Protein AF-A0A972UUJ7-F1 (afdb_monomer)

Foldseek 3Di:
DDQFKAFACAAWAAAQVNPDIDDDGDIDGLQRVLVVLLVRHWWFDWPLCCVVPPPQWDFDPPDPDPTTTTTPRVLSVVLSCCSNVCVVLPRPHDNLLVNLVNQLSNLSSVLVVLVSSLVSCVVDPVSCVVCPPCNVVSVVSVVVSVVSLLSNLLSQLSRVVRHDAFAEEEEADVLLVLLLVLLPDPDCPQVSVRHHYDYCHNPPQLPPVNVVVVLCVQVSSRHDYAYEEEPQQPPPDPQCPSPVVCCVVVSHPPLRYGYHNHDPLQLFDLVLSVVLCVVVVQQPPADSVNSPVQCPDDCSQVSCCPVRVDHCVPPVNSSSSSSSSSNVQVVDDPVVLVVRCPTSVVVVSVSSSVRD

Mean predicted aligned error: 10.35 Å

pLDDT: mean 82.02, std 13.82, range [40.44, 98.0]

Radius of gyration: 27.54 Å; Cα contacts (8 Å, |Δi|>4): 477; chains: 1; bounding box: 70×53×78 Å

Structure (mmCIF, N/CA/C/O backbone):
data_AF-A0A972UUJ7-F1
#
_entry.id   AF-A0A972UUJ7-F1
#
loop_
_atom_site.group_PDB
_atom_site.id
_atom_site.type_symbol
_atom_site.label_atom_id
_atom_site.label_alt_id
_atom_site.label_comp_id
_atom_site.label_asym_id
_atom_site.label_entity_id
_atom_site.label_seq_id
_atom_site.pdbx_PDB_ins_code
_atom_site.Cartn_x
_atom_site.Cartn_y
_atom_site.Cartn_z
_atom_site.occupancy
_atom_site.B_iso_or_equiv
_atom_site.auth_seq_id
_atom_site.auth_comp_id
_atom_site.auth_asym_id
_atom_site.auth_atom_id
_atom_site.pdbx_PDB_model_num
ATOM 1 N N . MET A 1 1 ? 15.766 -28.266 -23.382 1.00 50.94 1 MET A N 1
ATOM 2 C CA . MET A 1 1 ? 14.519 -27.521 -23.656 1.00 50.94 1 MET A CA 1
ATOM 3 C C . MET A 1 1 ? 14.892 -26.276 -24.442 1.00 50.94 1 MET A C 1
ATOM 5 O O . MET A 1 1 ? 15.820 -25.590 -24.029 1.00 50.94 1 MET A O 1
ATOM 9 N N . SER A 1 2 ? 14.269 -26.033 -25.596 1.00 55.66 2 SER A N 1
ATOM 10 C CA . SER A 1 2 ? 14.450 -24.782 -26.344 1.00 55.66 2 SER A CA 1
ATOM 11 C C . SER A 1 2 ? 13.945 -23.617 -25.496 1.00 55.66 2 SER A C 1
ATOM 13 O O . SER A 1 2 ? 12.861 -23.711 -24.921 1.00 55.66 2 SER A O 1
ATOM 15 N N . LYS A 1 3 ? 14.732 -22.544 -25.381 1.00 73.81 3 LYS A N 1
ATOM 16 C CA . LYS A 1 3 ? 14.292 -21.339 -24.671 1.00 73.81 3 LYS A CA 1
ATOM 17 C C . LYS A 1 3 ? 13.082 -20.726 -25.394 1.00 73.81 3 LYS A C 1
ATOM 19 O O . LYS A 1 3 ? 13.070 -20.753 -26.626 1.00 73.81 3 LYS A O 1
ATOM 24 N N . PRO A 1 4 ? 12.082 -20.203 -24.664 1.00 80.38 4 PRO A N 1
ATOM 25 C CA . PRO A 1 4 ? 10.903 -19.608 -25.281 1.00 80.38 4 PRO A CA 1
ATOM 26 C C . PRO A 1 4 ? 11.286 -18.403 -26.152 1.00 80.38 4 PRO A C 1
ATOM 28 O O . PRO A 1 4 ? 12.167 -17.618 -25.793 1.00 80.38 4 PRO A O 1
ATOM 31 N N . ILE A 1 5 ? 10.627 -18.277 -27.305 1.00 92.56 5 ILE A N 1
ATOM 32 C CA . ILE A 1 5 ? 10.774 -17.149 -28.232 1.00 92.56 5 ILE A CA 1
ATOM 33 C C . ILE A 1 5 ? 9.633 -16.164 -27.967 1.00 92.56 5 ILE A C 1
ATOM 35 O O . ILE A 1 5 ? 8.466 -16.551 -27.918 1.00 92.56 5 ILE A O 1
ATOM 39 N N . LEU A 1 6 ? 9.966 -14.886 -27.799 1.00 95.06 6 LEU A N 1
ATOM 40 C CA . LEU A 1 6 ? 9.011 -13.805 -27.577 1.00 95.06 6 LEU A CA 1
ATOM 41 C C . LEU A 1 6 ? 8.681 -13.142 -28.911 1.00 95.06 6 LEU A C 1
ATOM 43 O O . LEU A 1 6 ? 9.550 -12.527 -29.528 1.00 95.06 6 LEU A O 1
ATOM 47 N N . LYS A 1 7 ? 7.422 -13.247 -29.336 1.00 96.75 7 LYS A N 1
ATOM 48 C CA . LYS A 1 7 ? 6.925 -12.632 -30.571 1.00 96.75 7 LYS A CA 1
ATOM 49 C C . LYS A 1 7 ? 6.165 -11.338 -30.289 1.00 96.75 7 LYS A C 1
ATOM 51 O O . LYS A 1 7 ? 5.225 -11.355 -29.489 1.00 96.75 7 LYS A O 1
ATOM 56 N N . PHE A 1 8 ? 6.531 -10.265 -30.983 1.00 97.12 8 PHE A N 1
ATOM 57 C CA . PHE A 1 8 ? 5.905 -8.943 -30.923 1.00 97.12 8 PHE A CA 1
ATOM 58 C C . PHE A 1 8 ? 5.475 -8.527 -32.331 1.00 97.12 8 PHE A C 1
ATOM 60 O O . PHE A 1 8 ? 6.297 -8.514 -33.243 1.00 97.12 8 PHE A O 1
ATOM 67 N N . GLU A 1 9 ? 4.195 -8.212 -32.525 1.00 92.81 9 GLU A N 1
ATOM 68 C CA . GLU A 1 9 ? 3.642 -7.931 -33.865 1.00 92.81 9 GLU A CA 1
ATOM 69 C C . GLU A 1 9 ? 3.118 -6.502 -34.005 1.00 92.81 9 GLU A C 1
ATOM 71 O O . GLU A 1 9 ? 3.280 -5.896 -35.053 1.00 92.81 9 GLU A O 1
ATOM 76 N N . ASN A 1 10 ? 2.524 -5.957 -32.940 1.00 94.12 10 ASN A N 1
ATOM 77 C CA . ASN A 1 10 ? 1.946 -4.610 -32.889 1.00 94.12 10 ASN A CA 1
ATOM 78 C C . ASN A 1 10 ? 2.305 -3.946 -31.554 1.00 94.12 10 ASN A C 1
ATOM 80 O O . ASN A 1 10 ? 1.442 -3.459 -30.820 1.00 94.12 10 ASN A O 1
ATOM 84 N N . ASN A 1 11 ? 3.578 -4.036 -31.185 1.00 97.75 11 ASN A N 1
ATOM 85 C CA . ASN A 1 11 ? 4.099 -3.480 -29.949 1.00 97.75 11 ASN A CA 1
ATOM 86 C C . ASN A 1 11 ? 5.015 -2.303 -30.241 1.00 97.75 11 ASN A C 1
ATOM 88 O O . ASN A 1 11 ? 5.513 -2.134 -31.350 1.00 97.75 11 ASN A O 1
ATOM 92 N N . GLN A 1 12 ? 5.226 -1.486 -29.221 1.00 97.88 12 GLN A N 1
ATOM 93 C CA . GLN A 1 12 ? 6.088 -0.323 -29.283 1.00 97.88 12 GLN A CA 1
ATOM 94 C C . GLN A 1 12 ? 6.966 -0.267 -28.036 1.00 97.88 12 GLN A C 1
ATOM 96 O O . GLN A 1 12 ? 6.576 -0.737 -26.965 1.00 97.88 12 GLN A O 1
ATOM 101 N N . ILE A 1 13 ? 8.132 0.353 -28.149 1.00 97.56 13 ILE A N 1
ATOM 102 C CA . ILE A 1 13 ? 8.998 0.656 -27.007 1.00 97.56 13 ILE A CA 1
ATOM 103 C C . ILE A 1 13 ? 9.188 2.156 -26.888 1.00 97.56 13 ILE A C 1
ATOM 105 O O . ILE A 1 13 ? 9.168 2.873 -27.886 1.00 97.56 13 ILE A O 1
ATOM 109 N N . PHE A 1 14 ? 9.364 2.632 -25.660 1.00 96.56 14 PHE A N 1
ATOM 110 C CA . PHE A 1 14 ? 9.732 4.020 -25.426 1.00 96.56 14 PHE A CA 1
ATOM 111 C C . PHE A 1 14 ? 11.077 4.337 -26.072 1.00 96.56 14 PHE A C 1
ATOM 113 O O . PHE A 1 14 ? 12.004 3.526 -26.032 1.00 96.56 14 PHE A O 1
ATOM 120 N N . GLU A 1 15 ? 11.183 5.537 -26.624 1.00 92.75 15 GLU A N 1
ATOM 121 C CA . GLU A 1 15 ? 12.476 6.152 -26.884 1.00 92.75 15 GLU A CA 1
ATOM 122 C C . GLU A 1 15 ? 13.094 6.623 -25.564 1.00 92.75 15 GLU A C 1
ATOM 124 O O . GLU A 1 15 ? 12.407 6.801 -24.555 1.00 92.75 15 GLU A O 1
ATOM 129 N N . ILE A 1 16 ? 14.403 6.865 -25.564 1.00 85.06 16 ILE A N 1
ATOM 130 C CA . ILE A 1 16 ? 15.148 7.213 -24.348 1.00 85.06 16 ILE A CA 1
ATOM 131 C C . ILE A 1 16 ? 14.646 8.472 -23.625 1.00 85.06 16 ILE A C 1
ATOM 133 O O . ILE A 1 16 ? 14.830 8.628 -22.420 1.00 85.06 16 ILE A O 1
ATOM 137 N N . ASN A 1 17 ? 14.002 9.376 -24.361 1.00 82.19 17 ASN A N 1
ATOM 138 C CA . ASN A 1 17 ? 13.425 10.598 -23.817 1.00 82.19 17 ASN A CA 1
ATOM 139 C C . ASN A 1 17 ? 12.148 10.335 -22.984 1.00 82.19 17 ASN A C 1
ATOM 141 O O . ASN A 1 17 ? 11.749 11.191 -22.198 1.00 82.19 17 ASN A O 1
ATOM 145 N N . GLY A 1 18 ? 11.514 9.167 -23.140 1.00 86.81 18 GLY A N 1
ATOM 146 C CA . GLY A 1 18 ? 10.265 8.790 -22.481 1.00 86.81 18 GLY A CA 1
ATOM 147 C C . GLY A 1 18 ? 9.003 9.502 -22.967 1.00 86.81 18 GLY A C 1
ATOM 148 O O . GLY A 1 18 ? 7.947 9.300 -22.369 1.00 86.81 18 GLY A O 1
ATOM 149 N N . PHE A 1 19 ? 9.091 10.330 -24.010 1.00 88.00 19 PHE A N 1
ATOM 150 C CA . PHE A 1 19 ? 7.974 11.112 -24.554 1.00 88.00 19 PHE A CA 1
ATOM 151 C C . PHE A 1 19 ? 7.365 10.486 -25.809 1.00 88.00 19 PHE A C 1
ATOM 153 O O . PHE A 1 19 ? 6.179 10.674 -26.074 1.00 88.00 19 PHE A O 1
ATOM 160 N N . SER A 1 20 ? 8.159 9.730 -26.558 1.00 92.62 20 SER A N 1
ATOM 161 C CA . SER A 1 20 ? 7.764 9.054 -27.791 1.00 92.62 20 SER A CA 1
ATOM 162 C C . SER A 1 20 ? 7.937 7.545 -27.663 1.00 92.62 20 SER A C 1
ATOM 164 O O . SER A 1 20 ? 8.708 7.041 -26.841 1.00 92.62 20 SER A O 1
ATOM 166 N N . LYS A 1 21 ? 7.188 6.814 -28.487 1.00 96.38 21 LYS A N 1
ATOM 167 C CA . LYS A 1 21 ? 7.353 5.377 -28.680 1.00 96.38 21 LYS A CA 1
ATOM 168 C C . LYS A 1 21 ? 7.639 5.097 -30.149 1.00 96.38 21 LYS A C 1
ATOM 170 O O . LYS A 1 21 ? 7.123 5.800 -31.016 1.00 96.38 21 LYS A O 1
ATOM 175 N N . LYS A 1 22 ? 8.417 4.052 -30.404 1.00 96.06 22 LYS A N 1
ATOM 176 C CA . LYS A 1 22 ? 8.701 3.530 -31.742 1.00 96.06 22 LYS A CA 1
ATOM 177 C C . LYS A 1 22 ? 8.250 2.084 -31.860 1.00 96.06 22 LYS A C 1
ATOM 179 O O . LYS A 1 22 ? 8.217 1.366 -30.858 1.00 96.06 22 LYS A O 1
ATOM 184 N N . ASP A 1 23 ? 7.927 1.668 -33.076 1.00 97.44 23 ASP A N 1
ATOM 185 C CA . ASP A 1 23 ? 7.464 0.310 -33.341 1.00 97.44 23 ASP A CA 1
ATOM 186 C C . ASP A 1 23 ? 8.532 -0.726 -32.983 1.00 97.44 23 ASP A C 1
ATOM 188 O O . ASP A 1 23 ? 9.734 -0.534 -33.186 1.00 97.44 23 ASP A O 1
ATOM 192 N N . PHE A 1 24 ? 8.070 -1.831 -32.409 1.00 97.00 24 PHE A N 1
ATOM 193 C CA . PHE A 1 24 ? 8.889 -2.926 -31.925 1.00 97.00 24 PHE A CA 1
ATOM 194 C C . PHE A 1 24 ? 8.251 -4.248 -32.340 1.00 97.00 24 PHE A C 1
ATOM 196 O O . PHE A 1 24 ? 7.335 -4.759 -31.692 1.00 97.00 24 PHE A O 1
ATOM 203 N N . ILE A 1 25 ? 8.725 -4.764 -33.472 1.00 96.50 25 ILE A N 1
ATOM 204 C CA . ILE A 1 25 ? 8.156 -5.915 -34.169 1.00 96.50 25 ILE A CA 1
ATOM 205 C C . ILE A 1 25 ? 9.271 -6.922 -34.421 1.00 96.50 25 ILE A C 1
ATOM 207 O O . ILE A 1 25 ? 10.318 -6.570 -34.966 1.00 96.50 25 ILE A O 1
ATOM 211 N N . GLY A 1 26 ? 9.037 -8.177 -34.053 1.00 96.19 26 GLY A N 1
ATOM 212 C CA . GLY A 1 26 ? 9.979 -9.258 -34.293 1.00 96.19 26 GLY A CA 1
ATOM 213 C C . GLY A 1 26 ? 9.858 -10.408 -33.306 1.00 96.19 26 GLY A C 1
ATOM 214 O O . GLY A 1 26 ? 8.991 -10.438 -32.429 1.00 96.19 26 GLY A O 1
ATOM 215 N N . GLU A 1 27 ? 10.764 -11.361 -33.471 1.00 96.94 27 GLU A N 1
ATOM 216 C CA . GLU A 1 27 ? 10.925 -12.516 -32.599 1.00 96.94 27 GLU A CA 1
ATOM 217 C C . GLU A 1 27 ? 12.278 -12.433 -31.904 1.00 96.94 27 GLU A C 1
ATOM 219 O O . GLU A 1 27 ? 13.317 -12.280 -32.550 1.00 96.94 27 GLU A O 1
ATOM 224 N N . TYR A 1 28 ? 12.263 -12.524 -30.578 1.00 96.31 28 TYR A N 1
ATOM 225 C CA . TYR A 1 28 ? 13.458 -12.348 -29.766 1.00 96.31 28 TYR A CA 1
ATOM 226 C C . TYR A 1 28 ? 13.544 -13.435 -28.704 1.00 96.31 28 TYR A C 1
ATOM 228 O O . TYR A 1 28 ? 12.564 -13.763 -28.036 1.00 96.31 28 TYR A O 1
ATOM 236 N N . SER A 1 29 ? 14.748 -13.955 -28.487 1.00 96.19 29 SER A N 1
ATOM 237 C CA . SER A 1 29 ? 15.059 -14.598 -27.211 1.00 96.19 29 SER A CA 1
ATOM 238 C C . SER A 1 29 ? 15.067 -13.562 -26.081 1.00 96.19 29 SER A C 1
ATOM 240 O O . SER A 1 29 ? 15.287 -12.371 -26.310 1.00 96.19 29 SER A O 1
ATOM 242 N N . GLU A 1 30 ? 14.906 -14.021 -24.841 1.00 95.56 30 GLU A N 1
ATOM 243 C CA . GLU A 1 30 ? 15.032 -13.190 -23.633 1.00 95.56 30 GLU A CA 1
ATOM 244 C C . GLU A 1 30 ? 16.335 -12.361 -23.600 1.00 95.56 30 GLU A C 1
ATOM 246 O O . GLU A 1 30 ? 16.328 -11.198 -23.198 1.00 95.56 30 GLU A O 1
ATOM 251 N N . LEU A 1 31 ? 17.446 -12.934 -24.081 1.00 95.06 31 LEU A N 1
ATOM 252 C CA . LEU A 1 31 ? 18.754 -12.278 -24.118 1.00 95.06 31 LEU A CA 1
ATOM 253 C C . LEU A 1 31 ? 18.801 -11.176 -25.175 1.00 95.06 31 LEU A C 1
ATOM 255 O O . LEU A 1 31 ? 19.229 -10.065 -24.872 1.00 95.06 31 LEU A O 1
ATOM 259 N N . GLN A 1 32 ? 18.324 -11.468 -26.388 1.00 96.62 32 GLN A N 1
ATOM 260 C CA . GLN A 1 32 ? 18.260 -10.483 -27.470 1.00 96.62 32 GLN A CA 1
ATOM 261 C C . GLN A 1 32 ? 17.350 -9.317 -27.094 1.00 96.62 32 GLN A C 1
ATOM 263 O O . GLN A 1 32 ? 17.737 -8.163 -27.266 1.00 96.62 32 GLN A O 1
ATOM 268 N N . LEU A 1 33 ? 16.174 -9.608 -26.527 1.00 96.69 33 LEU A N 1
ATOM 269 C CA . LEU A 1 33 ? 15.260 -8.580 -26.043 1.00 96.69 33 LEU A CA 1
ATOM 270 C C . LEU A 1 33 ? 15.964 -7.689 -25.016 1.00 96.69 33 LEU A C 1
ATOM 272 O O . LEU A 1 33 ? 15.980 -6.470 -25.160 1.00 96.69 33 LEU A O 1
ATOM 276 N N . ALA A 1 34 ? 16.605 -8.288 -24.013 1.00 95.94 34 ALA A N 1
ATOM 277 C CA . ALA A 1 34 ? 17.279 -7.524 -22.977 1.00 95.94 34 ALA A CA 1
ATOM 278 C C . ALA A 1 34 ? 18.439 -6.666 -23.492 1.00 95.94 34 ALA A C 1
ATOM 280 O O . ALA A 1 34 ? 18.647 -5.557 -23.003 1.00 95.94 34 ALA A O 1
ATOM 281 N N . GLU A 1 35 ? 19.190 -7.151 -24.477 1.00 94.69 35 GLU A N 1
ATOM 282 C CA . GLU A 1 35 ? 20.270 -6.388 -25.102 1.00 94.69 35 GLU A CA 1
ATOM 283 C C . GLU A 1 35 ? 19.758 -5.203 -25.908 1.00 94.69 35 GLU A C 1
ATOM 285 O O . GLU A 1 35 ? 20.289 -4.101 -25.761 1.00 94.69 35 GLU A O 1
ATOM 290 N N . ILE A 1 36 ? 18.708 -5.407 -26.705 1.00 95.62 36 ILE A N 1
ATOM 291 C CA . ILE A 1 36 ? 18.095 -4.335 -27.491 1.00 95.62 36 ILE A CA 1
ATOM 292 C C . ILE A 1 36 ? 17.575 -3.237 -26.560 1.00 95.62 36 ILE A C 1
ATOM 294 O O . ILE A 1 36 ? 17.936 -2.073 -26.729 1.00 95.62 36 ILE A O 1
ATOM 298 N N . LEU A 1 37 ? 16.807 -3.601 -25.531 1.00 96.06 37 LEU A N 1
ATOM 299 C CA . LEU A 1 37 ? 16.225 -2.631 -24.599 1.00 96.06 37 LEU A CA 1
ATOM 300 C C . LEU A 1 37 ? 17.290 -1.910 -23.761 1.00 96.06 37 LEU A C 1
ATOM 302 O O . LEU A 1 37 ? 17.211 -0.699 -23.563 1.00 96.06 37 LEU A O 1
ATOM 306 N N . ALA A 1 38 ? 18.331 -2.618 -23.311 1.00 92.69 38 ALA A N 1
ATOM 307 C CA . ALA A 1 38 ? 19.433 -1.986 -22.591 1.00 92.69 38 ALA A CA 1
ATOM 308 C C . ALA A 1 38 ? 20.201 -0.989 -23.470 1.00 92.69 38 ALA A C 1
ATOM 310 O O . ALA A 1 38 ? 20.645 0.045 -22.970 1.00 92.69 38 ALA A O 1
ATOM 311 N N . ASN A 1 39 ? 20.406 -1.301 -24.753 1.00 90.31 39 ASN A N 1
ATOM 312 C CA . ASN A 1 39 ? 21.063 -0.396 -25.700 1.00 90.31 39 ASN A CA 1
ATOM 313 C C . ASN A 1 39 ? 20.198 0.820 -26.026 1.00 90.31 39 ASN A C 1
ATOM 315 O O . ASN A 1 39 ? 20.742 1.907 -26.184 1.00 90.31 39 ASN A O 1
ATOM 319 N N . GLU A 1 40 ? 18.880 0.646 -26.064 1.00 92.44 40 GLU A N 1
ATOM 320 C CA . GLU A 1 40 ? 17.947 1.737 -26.319 1.00 92.44 40 GLU A CA 1
ATOM 321 C C . GLU A 1 40 ? 17.853 2.722 -25.147 1.00 92.44 40 GLU A C 1
ATOM 323 O O . GLU A 1 40 ? 17.875 3.933 -25.345 1.00 92.44 40 GLU A O 1
ATOM 328 N N . TRP A 1 41 ? 17.724 2.218 -23.917 1.00 93.06 41 TRP A N 1
ATOM 329 C CA . TRP A 1 41 ? 17.328 3.049 -22.773 1.00 93.06 41 TRP A CA 1
ATOM 330 C C . TRP A 1 41 ? 18.483 3.477 -21.870 1.00 93.06 41 TRP A C 1
ATOM 332 O O . TRP A 1 41 ? 18.343 4.432 -21.107 1.00 93.06 41 TRP A O 1
ATOM 342 N N . ILE A 1 42 ? 19.616 2.771 -21.906 1.00 87.19 42 ILE A N 1
ATOM 343 C CA . ILE A 1 42 ? 20.724 2.991 -20.968 1.00 87.19 42 ILE A CA 1
ATOM 344 C C . ILE A 1 42 ? 21.923 3.556 -21.723 1.00 87.19 42 ILE A C 1
ATOM 346 O O . ILE A 1 42 ? 22.812 2.810 -22.149 1.00 87.19 42 ILE A O 1
ATOM 350 N N . ILE A 1 43 ? 21.947 4.884 -21.838 1.00 76.56 43 ILE A N 1
ATOM 351 C CA . ILE A 1 43 ? 23.094 5.643 -22.350 1.00 76.56 43 ILE A CA 1
ATOM 352 C C . ILE A 1 43 ? 24.136 5.912 -21.268 1.00 76.56 43 ILE A C 1
ATOM 354 O O . ILE A 1 43 ? 23.877 5.815 -20.063 1.00 76.56 43 ILE A O 1
ATOM 358 N N . ASP A 1 44 ? 25.328 6.275 -21.727 1.00 65.94 44 ASP A N 1
ATOM 359 C CA . ASP A 1 44 ? 26.410 6.701 -20.859 1.00 65.94 44 ASP A CA 1
ATOM 360 C C . ASP A 1 44 ? 26.042 8.004 -20.150 1.00 65.94 44 ASP A C 1
ATOM 362 O O . ASP A 1 44 ? 25.582 8.971 -20.757 1.00 65.94 44 ASP A O 1
ATOM 366 N N . CYS A 1 45 ? 26.256 8.033 -18.840 1.00 61.56 45 CYS A N 1
ATOM 367 C CA . CYS A 1 45 ? 26.025 9.220 -18.046 1.00 61.56 45 CYS A CA 1
ATOM 368 C C . CYS A 1 45 ? 27.324 10.018 -17.936 1.00 61.56 45 CYS A C 1
ATOM 370 O O . CYS A 1 45 ? 28.334 9.506 -17.440 1.00 61.56 45 CYS A O 1
ATOM 372 N N . LEU A 1 46 ? 27.281 11.272 -18.384 1.00 54.12 46 LEU A N 1
ATOM 373 C CA . LEU A 1 46 ? 28.353 12.235 -18.175 1.00 54.12 46 LEU A CA 1
ATOM 374 C C . LEU A 1 46 ? 28.398 12.600 -16.690 1.00 54.12 46 LEU A C 1
ATOM 376 O O . LEU A 1 46 ? 27.406 13.047 -16.122 1.00 54.12 46 LEU A O 1
ATOM 380 N N . ASP A 1 47 ? 29.548 12.364 -16.066 1.00 53.16 47 ASP A N 1
ATOM 381 C CA . ASP A 1 47 ? 29.875 12.860 -14.728 1.00 53.16 47 ASP A CA 1
ATOM 382 C C . ASP A 1 47 ? 28.905 12.459 -13.598 1.00 53.16 47 ASP A C 1
ATOM 384 O O . ASP A 1 47 ? 28.722 13.138 -12.586 1.00 53.16 47 ASP A O 1
ATOM 388 N N . CYS A 1 48 ? 28.305 11.275 -13.700 1.00 58.78 48 CYS A N 1
ATOM 389 C CA . CYS A 1 48 ? 27.527 10.742 -12.586 1.00 58.78 48 CYS A CA 1
ATOM 390 C C . CYS A 1 48 ? 28.380 10.381 -11.363 1.00 58.78 48 CYS A C 1
ATOM 392 O O . CYS A 1 48 ? 27.816 10.063 -10.333 1.00 58.78 48 CYS A O 1
ATOM 394 N N . GLY A 1 49 ? 29.719 10.386 -11.436 1.00 56.06 49 GLY A N 1
ATOM 395 C CA . GLY A 1 49 ? 30.599 9.950 -10.337 1.00 56.06 49 GLY A CA 1
ATOM 396 C C . GLY A 1 49 ? 30.483 8.460 -9.976 1.00 56.06 49 GLY A C 1
ATOM 397 O O . GLY A 1 49 ? 31.186 7.992 -9.086 1.00 56.06 49 GLY A O 1
ATOM 398 N N . LYS A 1 50 ? 29.635 7.699 -10.687 1.00 60.56 50 LYS A N 1
ATOM 399 C CA . LYS A 1 50 ? 29.302 6.296 -10.392 1.00 60.56 50 LYS A CA 1
ATOM 400 C C . LYS A 1 50 ? 30.514 5.373 -10.422 1.00 60.56 50 LYS A C 1
ATOM 402 O O . LYS A 1 50 ? 30.549 4.422 -9.653 1.00 60.56 50 LYS A O 1
ATOM 407 N N . HIS A 1 51 ? 31.513 5.641 -11.263 1.00 58.12 51 HIS A N 1
ATOM 408 C CA . HIS A 1 51 ? 32.727 4.818 -11.338 1.00 58.12 51 HIS A CA 1
ATOM 409 C C . HIS A 1 51 ? 33.508 4.771 -10.018 1.00 58.12 51 HIS A C 1
ATOM 411 O O . HIS A 1 51 ? 34.226 3.808 -9.776 1.00 58.12 51 HIS A O 1
ATOM 417 N N . LYS A 1 52 ? 33.349 5.780 -9.149 1.00 57.94 52 LYS A N 1
ATOM 418 C CA . LYS A 1 52 ? 34.089 5.871 -7.885 1.00 57.94 52 LYS A CA 1
ATOM 419 C C . LYS A 1 52 ? 33.594 4.891 -6.817 1.00 57.94 52 LYS A C 1
ATOM 421 O O . LYS A 1 52 ? 34.354 4.566 -5.914 1.00 57.94 52 LYS A O 1
ATOM 426 N N . TYR A 1 53 ? 32.342 4.430 -6.893 1.00 59.09 53 TYR A N 1
ATOM 427 C CA . TYR A 1 53 ? 31.736 3.583 -5.850 1.00 59.09 53 TYR A CA 1
ATOM 428 C C . TYR A 1 53 ? 30.870 2.429 -6.382 1.00 59.09 53 TYR A C 1
ATOM 430 O O . TYR A 1 53 ? 30.567 1.489 -5.647 1.00 59.09 53 TYR A O 1
ATOM 438 N N . CYS A 1 54 ? 30.456 2.453 -7.651 1.00 63.38 54 CYS A N 1
ATOM 439 C CA . CYS A 1 54 ? 29.676 1.375 -8.242 1.00 63.38 54 CYS A CA 1
ATOM 440 C C . CYS A 1 54 ? 30.609 0.235 -8.655 1.00 63.38 54 CYS A C 1
ATOM 442 O O . CYS A 1 54 ? 31.333 0.353 -9.642 1.00 63.38 54 CYS A O 1
ATOM 444 N N . ARG A 1 55 ? 30.512 -0.918 -7.979 1.00 63.97 55 ARG A N 1
ATOM 445 C CA . ARG A 1 55 ? 31.244 -2.148 -8.356 1.00 63.97 55 ARG A CA 1
ATOM 446 C C . ARG A 1 55 ? 30.978 -2.626 -9.788 1.00 63.97 55 ARG A C 1
ATOM 448 O O . ARG A 1 55 ? 31.688 -3.484 -10.294 1.00 63.97 55 ARG A O 1
ATOM 455 N N . TYR A 1 56 ? 29.912 -2.120 -10.405 1.00 60.28 56 TYR A N 1
ATOM 456 C CA . TYR A 1 56 ? 29.530 -2.439 -11.771 1.00 60.28 56 TYR A CA 1
ATOM 457 C C . TYR A 1 56 ? 30.007 -1.391 -12.783 1.00 60.28 56 TYR A C 1
ATOM 459 O O . TYR A 1 56 ? 29.846 -1.630 -13.971 1.00 60.28 56 TYR A O 1
ATOM 467 N N . GLY A 1 57 ? 30.564 -0.249 -12.367 1.00 59.25 57 GLY A N 1
ATOM 468 C CA . GLY A 1 57 ? 31.001 0.804 -13.284 1.00 59.25 57 GLY A CA 1
ATOM 469 C C . GLY A 1 57 ? 32.035 0.289 -14.286 1.00 59.25 57 GLY A C 1
ATOM 470 O O . GLY A 1 57 ? 33.089 -0.195 -13.890 1.00 59.25 57 GLY A O 1
ATOM 471 N N . VAL A 1 58 ? 31.732 0.392 -15.581 1.00 59.31 58 VAL A N 1
ATOM 472 C CA . VAL A 1 58 ? 32.678 0.081 -16.660 1.00 59.31 58 VAL A CA 1
ATOM 473 C C . VAL A 1 58 ? 32.968 1.382 -17.395 1.00 59.31 58 VAL A C 1
ATOM 475 O O . VAL A 1 58 ? 32.035 2.070 -17.815 1.00 59.31 58 VAL A O 1
ATOM 478 N N . SER A 1 59 ? 34.244 1.741 -17.519 1.00 56.72 59 SER A N 1
ATOM 479 C CA . SER A 1 59 ? 34.667 2.885 -18.324 1.00 56.72 59 SER A CA 1
ATOM 480 C C . SER A 1 59 ? 34.417 2.598 -19.802 1.00 56.72 59 SER A C 1
ATOM 482 O O . SER A 1 59 ? 34.818 1.559 -20.329 1.00 56.72 59 SER A O 1
ATOM 484 N N . ASN A 1 60 ? 33.740 3.518 -20.487 1.00 53.59 60 ASN A N 1
ATOM 485 C CA . ASN A 1 60 ? 33.534 3.429 -21.925 1.00 53.59 60 ASN A CA 1
ATOM 486 C C . ASN A 1 60 ? 34.563 4.350 -22.602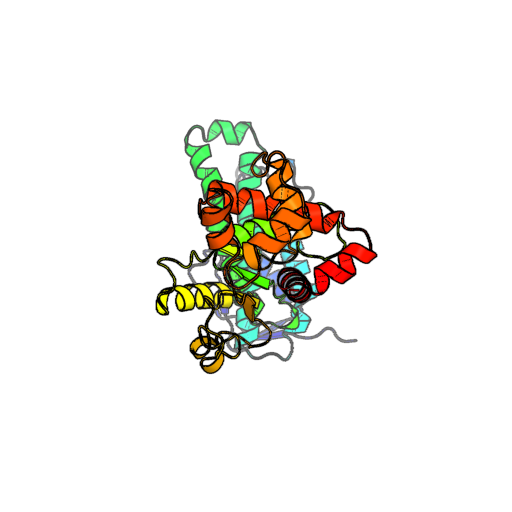 1.00 53.59 60 ASN A C 1
ATOM 488 O O . ASN A 1 60 ? 34.310 5.526 -22.835 1.00 53.59 60 ASN A O 1
ATOM 492 N N . PHE A 1 61 ? 35.759 3.831 -22.899 1.00 48.84 61 PHE A N 1
ATOM 493 C CA . PHE A 1 61 ? 36.890 4.597 -23.463 1.00 48.84 61 PHE A CA 1
ATOM 494 C C . PHE A 1 61 ? 36.692 5.077 -24.920 1.00 48.84 61 PHE A C 1
ATOM 496 O O . PHE A 1 61 ? 37.659 5.341 -25.629 1.00 48.84 61 PHE A O 1
ATOM 503 N N . LYS A 1 62 ? 35.454 5.171 -25.418 1.00 49.25 62 LYS A N 1
ATOM 504 C CA . LYS A 1 62 ? 35.186 5.528 -26.820 1.00 49.25 62 LYS A CA 1
ATOM 505 C C . LYS A 1 62 ? 35.151 7.034 -27.105 1.00 49.25 62 LYS A C 1
ATOM 507 O O . LYS A 1 62 ? 35.152 7.390 -28.277 1.00 49.25 62 LYS A O 1
ATOM 512 N N . ASN A 1 63 ? 35.159 7.904 -26.091 1.00 42.03 63 ASN A N 1
ATOM 513 C CA . ASN A 1 63 ? 35.199 9.357 -26.289 1.00 42.03 63 ASN A CA 1
ATOM 514 C C . ASN A 1 63 ? 36.582 9.935 -25.958 1.00 42.03 63 ASN A C 1
ATOM 516 O O . ASN A 1 63 ? 37.076 9.801 -24.845 1.00 42.03 63 ASN A O 1
ATOM 520 N N . THR A 1 64 ? 37.189 10.603 -26.942 1.00 40.44 64 THR A N 1
ATOM 521 C CA . THR A 1 64 ? 38.513 11.253 -26.887 1.00 40.44 64 THR A CA 1
ATOM 522 C C . THR A 1 64 ? 38.487 12.668 -26.293 1.00 40.44 64 THR A C 1
ATOM 524 O O . THR A 1 64 ? 39.491 13.374 -26.335 1.00 40.44 64 THR A O 1
ATOM 527 N N . SER A 1 65 ? 37.351 13.119 -25.759 1.00 45.47 65 SER A N 1
ATOM 528 C CA . SER A 1 65 ? 37.236 14.358 -24.984 1.00 45.47 65 SER A CA 1
ATOM 529 C C . SER A 1 65 ? 37.322 14.036 -23.493 1.00 45.47 65 SER A C 1
ATOM 531 O O . SER A 1 65 ? 36.760 13.033 -23.078 1.00 45.47 65 SER A O 1
ATOM 533 N N . ASN A 1 66 ? 37.965 14.894 -22.695 1.00 41.91 66 ASN A N 1
ATOM 534 C CA . ASN A 1 66 ? 38.252 14.771 -21.249 1.00 41.91 66 ASN A CA 1
ATOM 535 C C . ASN A 1 66 ? 37.052 14.512 -20.288 1.00 41.91 66 ASN A C 1
ATOM 537 O O . ASN A 1 66 ? 37.174 14.732 -19.085 1.00 41.91 66 ASN A O 1
ATOM 541 N N . SER A 1 67 ? 35.896 14.062 -20.772 1.00 45.47 67 SER A N 1
ATOM 542 C CA . SER A 1 67 ? 34.780 13.545 -19.985 1.00 45.47 67 SER A CA 1
ATOM 543 C C . SER A 1 67 ? 34.646 12.035 -20.207 1.00 45.47 67 SER A C 1
ATOM 545 O O . SER A 1 67 ? 34.124 11.570 -21.219 1.00 45.47 67 SER A O 1
ATOM 547 N N . GLU A 1 68 ? 35.109 11.243 -19.241 1.00 50.12 68 GLU A N 1
ATOM 548 C CA . GLU A 1 68 ? 34.871 9.800 -19.241 1.00 50.12 68 GLU A CA 1
ATOM 549 C C . GLU A 1 68 ? 33.357 9.538 -19.148 1.00 50.12 68 GLU A C 1
ATOM 551 O O . GLU A 1 68 ? 32.697 9.889 -18.164 1.00 50.12 68 GLU A O 1
ATOM 556 N N . SER A 1 69 ? 32.781 8.958 -20.201 1.00 50.84 69 SER A N 1
ATOM 557 C CA . SER A 1 69 ? 31.371 8.583 -20.245 1.00 50.84 69 SER A CA 1
ATOM 558 C C . SER A 1 69 ? 31.199 7.177 -19.661 1.00 50.84 69 SER A C 1
ATOM 560 O O . SER A 1 69 ? 31.885 6.229 -20.050 1.00 50.84 69 SER A O 1
ATOM 562 N N . TYR A 1 70 ? 30.293 7.032 -18.690 1.00 63.19 70 TYR A N 1
ATOM 563 C CA . TYR A 1 70 ? 30.103 5.775 -17.962 1.00 63.19 70 TYR A CA 1
ATOM 564 C C . TYR A 1 70 ? 28.702 5.215 -18.177 1.00 63.19 70 TYR A C 1
ATOM 566 O O . TYR A 1 70 ? 27.709 5.820 -17.762 1.00 63.19 70 TYR A O 1
ATOM 574 N N . ARG A 1 71 ? 28.611 4.016 -18.759 1.00 70.81 71 ARG A N 1
ATOM 575 C CA . ARG A 1 71 ? 27.345 3.281 -18.839 1.00 70.81 71 ARG A CA 1
ATOM 576 C C . ARG A 1 71 ? 26.966 2.750 -17.464 1.00 70.81 71 ARG A C 1
ATOM 578 O O . ARG A 1 71 ? 27.788 2.145 -16.772 1.00 70.81 71 ARG A O 1
ATOM 585 N N . CYS A 1 72 ? 25.708 2.921 -17.056 1.00 76.00 72 CYS A N 1
ATOM 586 C CA . CYS A 1 72 ? 25.229 2.368 -15.788 1.00 76.00 72 CYS A CA 1
ATOM 587 C C . CYS A 1 72 ? 25.022 0.852 -15.908 1.00 76.00 72 CYS A C 1
ATOM 589 O O . CYS A 1 72 ? 23.914 0.366 -16.124 1.00 76.00 72 CYS A O 1
ATOM 591 N N . ASN A 1 73 ? 26.101 0.089 -15.758 1.00 79.94 73 ASN A N 1
ATOM 592 C CA . ASN A 1 73 ? 26.059 -1.365 -15.872 1.00 79.94 73 ASN A CA 1
ATOM 593 C C . ASN A 1 73 ? 25.171 -2.016 -14.793 1.00 79.94 73 ASN A C 1
ATOM 595 O O . ASN A 1 73 ? 24.598 -3.069 -15.035 1.00 79.94 73 ASN A O 1
ATOM 599 N N . PHE A 1 74 ? 24.984 -1.374 -13.630 1.00 82.75 74 PHE A N 1
ATOM 600 C CA . PHE A 1 74 ? 23.989 -1.811 -12.644 1.00 82.75 74 PHE A CA 1
ATOM 601 C C . PHE A 1 74 ? 22.575 -1.853 -13.241 1.00 82.75 74 PHE A C 1
ATOM 603 O O . PHE A 1 74 ? 21.885 -2.864 -13.105 1.00 82.75 74 PHE A O 1
ATOM 610 N N . ALA A 1 75 ? 22.163 -0.802 -13.959 1.00 88.56 75 ALA A N 1
ATOM 611 C CA . ALA A 1 75 ? 20.878 -0.779 -14.651 1.00 88.56 75 ALA A CA 1
ATOM 612 C C . ALA A 1 75 ? 20.829 -1.813 -15.787 1.00 88.56 75 ALA A C 1
ATOM 614 O O . ALA A 1 75 ? 19.819 -2.493 -15.936 1.00 88.56 75 ALA A O 1
ATOM 615 N N . VAL A 1 76 ? 21.929 -1.994 -16.536 1.00 89.50 76 VAL A N 1
ATOM 616 C CA . VAL A 1 76 ? 22.012 -2.997 -17.619 1.00 89.50 76 VAL A CA 1
ATOM 617 C C . VAL A 1 76 ? 21.810 -4.407 -17.071 1.00 89.50 76 VAL A C 1
ATOM 619 O O . VAL A 1 76 ? 20.957 -5.144 -17.560 1.00 89.50 76 VAL A O 1
ATOM 622 N N . VAL A 1 77 ? 22.573 -4.784 -16.044 1.00 89.81 77 VAL A N 1
ATOM 623 C CA . VAL A 1 77 ? 22.487 -6.105 -15.411 1.00 89.81 77 VAL A CA 1
ATOM 624 C C . VAL A 1 77 ? 21.115 -6.308 -14.770 1.00 89.81 77 VAL A C 1
ATOM 626 O O . VAL A 1 77 ? 20.523 -7.370 -14.934 1.00 89.81 77 VAL A O 1
ATOM 629 N N . SER A 1 78 ? 20.574 -5.291 -14.096 1.00 93.44 78 SER A N 1
ATOM 630 C CA . SER A 1 78 ? 19.251 -5.377 -13.470 1.00 93.44 78 SER A CA 1
ATOM 631 C C . SER A 1 78 ? 18.135 -5.555 -14.499 1.00 93.44 78 SER A C 1
ATOM 633 O O . SER A 1 78 ? 17.285 -6.420 -14.311 1.00 93.44 78 SER A O 1
ATOM 635 N N . LEU A 1 79 ? 18.152 -4.805 -15.608 1.00 95.69 79 LEU A N 1
ATOM 636 C CA . LEU A 1 79 ? 17.186 -4.961 -16.700 1.00 95.69 79 LEU A CA 1
ATOM 637 C C . LEU A 1 79 ? 17.306 -6.339 -17.362 1.00 95.69 79 LEU A C 1
ATOM 639 O O . LEU A 1 79 ? 16.293 -6.997 -17.589 1.00 95.69 79 LEU A O 1
ATOM 643 N N . LYS A 1 80 ? 18.533 -6.806 -17.624 1.00 95.38 80 LYS A N 1
ATOM 644 C CA . LYS A 1 80 ? 18.771 -8.159 -18.149 1.00 95.38 80 LYS A CA 1
ATOM 645 C C . LYS A 1 80 ? 18.186 -9.221 -17.228 1.00 95.38 80 LYS A C 1
ATOM 647 O O . LYS A 1 80 ? 17.432 -10.073 -17.689 1.00 95.38 80 LYS A O 1
ATOM 652 N N . ASN A 1 81 ? 18.467 -9.134 -15.931 1.00 95.50 81 ASN A N 1
ATOM 653 C CA . ASN A 1 81 ? 17.920 -10.064 -14.951 1.00 95.50 81 ASN A CA 1
ATOM 654 C C . ASN A 1 81 ? 16.395 -9.977 -14.869 1.00 95.50 81 ASN A C 1
ATOM 656 O O . ASN A 1 81 ? 15.749 -11.019 -14.822 1.00 95.50 81 ASN A O 1
ATOM 660 N N . PHE A 1 82 ? 15.817 -8.774 -14.895 1.00 96.25 82 PHE A N 1
ATOM 661 C CA . PHE A 1 82 ? 14.368 -8.604 -14.945 1.00 96.25 82 PHE A CA 1
ATOM 662 C C . PHE A 1 82 ? 13.787 -9.350 -16.149 1.00 96.25 82 PHE A C 1
ATOM 664 O O . PHE A 1 82 ? 12.919 -10.196 -15.966 1.00 96.25 82 PHE A O 1
ATOM 671 N N . ILE A 1 83 ? 14.313 -9.132 -17.356 1.00 96.94 83 ILE A N 1
ATOM 672 C CA . ILE A 1 83 ? 13.769 -9.736 -18.580 1.00 96.94 83 ILE A CA 1
ATOM 673 C C . ILE A 1 83 ? 13.914 -11.259 -18.593 1.00 96.94 83 ILE A C 1
ATOM 675 O O . ILE A 1 83 ? 12.936 -11.975 -18.815 1.00 96.94 83 ILE A O 1
ATOM 679 N N . ILE A 1 84 ? 15.115 -11.760 -18.305 1.00 95.31 84 ILE A N 1
ATOM 680 C CA . ILE A 1 84 ? 15.412 -13.199 -18.298 1.00 95.31 84 ILE A CA 1
ATOM 681 C C . ILE A 1 84 ? 14.511 -13.933 -17.299 1.00 95.31 84 ILE A C 1
ATOM 683 O O . ILE A 1 84 ? 13.954 -14.979 -17.609 1.00 95.31 84 ILE A O 1
ATOM 687 N N . ASN A 1 85 ? 14.310 -13.371 -16.106 1.00 94.44 85 ASN A N 1
ATOM 688 C CA . ASN A 1 85 ? 13.571 -14.073 -15.058 1.00 94.44 85 ASN A CA 1
ATOM 689 C C . ASN A 1 85 ? 12.052 -13.887 -15.136 1.00 94.44 85 ASN A C 1
ATOM 691 O O . ASN A 1 85 ? 11.343 -14.597 -14.435 1.00 94.44 85 ASN A O 1
ATOM 695 N N . THR A 1 86 ? 11.530 -12.972 -15.960 1.00 95.75 86 THR A N 1
ATOM 696 C CA . THR A 1 86 ? 10.088 -12.645 -15.961 1.00 95.75 86 THR A CA 1
ATOM 697 C C . THR A 1 86 ? 9.403 -12.783 -17.316 1.00 95.75 86 THR A C 1
ATOM 699 O O . THR A 1 86 ? 8.181 -12.857 -17.369 1.00 95.75 86 THR A O 1
ATOM 702 N N . SER A 1 87 ? 10.149 -12.848 -18.422 1.00 94.88 87 SER A N 1
ATOM 703 C CA . SER A 1 87 ? 9.552 -12.860 -19.766 1.00 94.88 87 SER A CA 1
ATOM 704 C C . SER A 1 87 ? 8.733 -14.117 -20.079 1.00 94.88 87 SER A C 1
ATOM 706 O O . SER A 1 87 ? 7.836 -14.067 -20.919 1.00 94.88 87 SER A O 1
ATOM 708 N N . HIS A 1 88 ? 8.968 -15.221 -19.365 1.00 93.56 88 HIS A N 1
ATOM 709 C CA . HIS A 1 88 ? 8.152 -16.432 -19.468 1.00 93.56 88 HIS A CA 1
ATOM 710 C C . HIS A 1 88 ? 6.656 -16.160 -19.211 1.00 93.56 88 HIS A C 1
ATOM 712 O O . HIS A 1 88 ? 5.814 -16.766 -19.868 1.00 93.56 88 HIS A O 1
ATOM 718 N N . ALA A 1 89 ? 6.332 -15.189 -18.348 1.00 94.06 89 ALA A N 1
ATOM 719 C CA . ALA A 1 89 ? 4.963 -14.792 -18.008 1.00 94.06 89 ALA A CA 1
ATOM 720 C C . ALA A 1 89 ? 4.163 -14.208 -19.190 1.00 94.06 89 ALA A C 1
ATOM 722 O O . ALA A 1 89 ? 2.952 -14.017 -19.091 1.00 94.06 89 ALA A O 1
ATOM 723 N N . ILE A 1 90 ? 4.825 -13.864 -20.303 1.00 95.69 90 ILE A N 1
ATOM 724 C CA . ILE A 1 90 ? 4.186 -13.166 -21.427 1.00 95.69 90 ILE A CA 1
ATOM 725 C C . ILE A 1 90 ? 4.304 -13.881 -22.774 1.00 95.69 90 ILE A C 1
ATOM 727 O O . ILE A 1 90 ? 3.810 -13.339 -23.767 1.00 95.69 90 ILE A O 1
ATOM 731 N N . VAL A 1 91 ? 4.918 -15.067 -22.832 1.00 94.38 91 VAL A N 1
ATOM 732 C CA . VAL A 1 91 ? 5.206 -15.799 -24.085 1.00 94.38 91 VAL A CA 1
ATOM 733 C C . VAL A 1 91 ? 3.942 -15.964 -24.934 1.00 94.38 91 VAL A C 1
ATOM 735 O O . VAL A 1 91 ? 3.878 -15.450 -26.056 1.00 94.38 91 VAL A O 1
ATOM 738 N N . ASP A 1 92 ? 2.900 -16.540 -24.334 1.00 92.50 92 ASP A N 1
ATOM 739 C CA . ASP A 1 92 ? 1.618 -16.838 -24.988 1.00 92.50 92 ASP A CA 1
ATOM 740 C C . ASP A 1 92 ? 0.550 -15.759 -24.741 1.00 92.50 92 ASP A C 1
ATOM 742 O O . ASP A 1 92 ? -0.644 -15.958 -24.967 1.00 92.50 92 ASP A O 1
ATOM 746 N N . SER A 1 93 ? 0.966 -14.587 -24.257 1.00 94.56 93 SER A N 1
ATOM 747 C CA . SER A 1 93 ? 0.048 -13.496 -23.934 1.00 94.56 93 SER A CA 1
ATOM 748 C C . SER A 1 93 ? -0.291 -12.626 -25.152 1.00 94.56 93 SER A C 1
ATOM 750 O O . SER A 1 93 ? 0.435 -12.574 -26.149 1.00 94.56 93 SER A O 1
ATOM 752 N N . SER A 1 94 ? -1.407 -11.896 -25.068 1.00 95.81 94 SER A N 1
ATOM 753 C CA . SER A 1 94 ? -1.813 -10.951 -26.117 1.00 95.81 94 SER A CA 1
ATOM 754 C C . SER A 1 94 ? -0.827 -9.784 -26.271 1.00 95.81 94 SER A C 1
ATOM 756 O O . SER A 1 94 ? -0.164 -9.383 -25.312 1.00 95.81 94 SER A O 1
ATOM 758 N N . ASN A 1 95 ? -0.813 -9.140 -27.446 1.00 96.00 95 ASN A N 1
ATOM 759 C CA . ASN A 1 95 ? 0.010 -7.945 -27.694 1.00 96.00 95 ASN A CA 1
ATOM 760 C C . ASN A 1 95 ? -0.239 -6.825 -26.668 1.00 96.00 95 ASN A C 1
ATOM 762 O O . ASN A 1 95 ? 0.686 -6.093 -26.328 1.00 96.00 95 ASN A O 1
ATOM 766 N N . LYS A 1 96 ? -1.453 -6.720 -26.109 1.00 96.62 96 LYS A N 1
ATOM 767 C CA . LYS A 1 96 ? -1.765 -5.764 -25.036 1.00 96.62 96 LYS A CA 1
ATOM 768 C C . LYS A 1 96 ? -0.964 -6.052 -23.762 1.00 96.62 96 LYS A C 1
ATOM 770 O O . LYS A 1 96 ? -0.437 -5.124 -23.159 1.00 96.62 96 LYS A O 1
ATOM 775 N N . ILE A 1 97 ? -0.852 -7.318 -23.363 1.00 96.06 97 ILE A N 1
ATOM 776 C CA . ILE A 1 97 ? -0.096 -7.738 -22.172 1.00 96.06 97 ILE A CA 1
ATOM 777 C C . ILE A 1 97 ? 1.406 -7.598 -22.420 1.00 96.06 97 ILE A C 1
ATOM 779 O O . ILE A 1 97 ? 2.117 -7.031 -21.592 1.00 96.06 97 ILE A O 1
ATOM 783 N N . LYS A 1 98 ? 1.874 -7.992 -23.608 1.00 97.12 98 LYS A N 1
ATOM 784 C CA . LYS A 1 98 ? 3.258 -7.762 -24.049 1.00 97.12 98 LYS A CA 1
ATOM 785 C C . LYS A 1 98 ? 3.626 -6.276 -24.032 1.00 97.12 98 LYS A C 1
ATOM 787 O O . LYS A 1 98 ? 4.710 -5.922 -23.580 1.00 97.12 98 LYS A O 1
ATOM 792 N N . GLN A 1 99 ? 2.706 -5.392 -24.427 1.00 97.94 99 GLN A N 1
ATOM 793 C CA . GLN A 1 99 ? 2.924 -3.947 -24.349 1.00 97.94 99 GLN A CA 1
ATOM 794 C C . GLN A 1 99 ? 3.081 -3.475 -22.904 1.00 97.94 99 GLN A C 1
ATOM 796 O O . GLN A 1 99 ? 3.974 -2.685 -22.612 1.00 97.94 99 GLN A O 1
ATOM 801 N N . LYS A 1 100 ? 2.231 -3.969 -21.996 1.00 97.06 100 LYS A N 1
ATOM 802 C CA . LYS A 1 100 ? 2.325 -3.657 -20.565 1.00 97.06 100 LYS A CA 1
ATOM 803 C C . LYS A 1 100 ? 3.657 -4.109 -19.980 1.00 97.06 100 LYS A C 1
ATOM 805 O O . LYS A 1 100 ? 4.270 -3.351 -19.242 1.00 97.06 100 LYS A O 1
ATOM 810 N N . TYR A 1 101 ? 4.152 -5.272 -20.387 1.00 97.50 101 TYR A N 1
ATOM 811 C CA . TYR A 1 101 ? 5.465 -5.760 -19.982 1.00 97.50 101 TYR A CA 1
ATOM 812 C C . TYR A 1 101 ? 6.620 -4.872 -20.462 1.00 97.50 101 TYR A C 1
ATOM 814 O O . TYR A 1 101 ? 7.497 -4.525 -19.670 1.00 97.50 101 TYR A O 1
ATOM 822 N N . LEU A 1 102 ? 6.614 -4.464 -21.737 1.00 98.00 102 LEU A N 1
ATOM 823 C CA . LEU A 1 102 ? 7.627 -3.554 -22.287 1.00 98.00 102 LEU A CA 1
ATOM 824 C C . LEU A 1 102 ? 7.605 -2.193 -21.576 1.00 98.00 102 LEU A C 1
ATOM 826 O O . LEU A 1 102 ? 8.658 -1.667 -21.212 1.00 98.00 102 LEU A O 1
ATOM 830 N N . ASP A 1 103 ? 6.410 -1.658 -21.316 1.00 97.69 103 ASP A N 1
ATOM 831 C CA . ASP A 1 103 ? 6.231 -0.417 -20.560 1.00 97.69 103 ASP A CA 1
ATOM 832 C C . ASP A 1 103 ? 6.752 -0.569 -19.117 1.00 97.69 103 ASP A C 1
ATOM 834 O O . ASP A 1 103 ? 7.470 0.304 -18.625 1.00 97.69 103 ASP A O 1
ATOM 838 N N . SER A 1 104 ? 6.473 -1.696 -18.451 1.00 96.56 104 SER A N 1
ATOM 839 C CA . SER A 1 104 ? 7.038 -2.024 -17.136 1.00 96.56 104 SER A CA 1
ATOM 840 C C . SER A 1 104 ? 8.567 -2.072 -17.165 1.00 96.56 104 SER A C 1
ATOM 842 O O . SER A 1 104 ? 9.208 -1.448 -16.323 1.00 96.56 104 SER A O 1
ATOM 844 N N . ALA A 1 105 ? 9.179 -2.746 -18.141 1.00 97.50 105 ALA A N 1
ATOM 845 C CA . ALA A 1 105 ? 10.636 -2.823 -18.259 1.00 97.50 105 ALA A CA 1
ATOM 846 C C . ALA A 1 105 ? 11.281 -1.430 -18.418 1.00 97.50 105 ALA A C 1
ATOM 848 O O . ALA A 1 105 ? 12.322 -1.145 -17.813 1.00 97.50 105 ALA A O 1
ATOM 849 N N . TYR A 1 106 ? 10.634 -0.534 -19.169 1.00 97.88 106 TYR A N 1
ATOM 850 C CA . TYR A 1 106 ? 11.068 0.854 -19.314 1.00 97.88 106 TYR A CA 1
ATOM 851 C C . TYR A 1 106 ? 10.990 1.630 -17.991 1.00 97.88 106 TYR A C 1
ATOM 853 O O . TYR A 1 106 ? 11.970 2.258 -17.575 1.00 97.88 106 TYR A O 1
ATOM 861 N N . TYR A 1 107 ? 9.850 1.575 -17.292 1.00 97.00 107 TYR A N 1
ATOM 862 C CA . TYR A 1 107 ? 9.689 2.282 -16.018 1.00 97.00 107 TYR A CA 1
ATOM 863 C C . TYR A 1 107 ? 10.598 1.717 -14.923 1.00 97.00 107 TYR A C 1
ATOM 865 O O . TYR A 1 107 ? 11.172 2.490 -14.159 1.00 97.00 107 TYR A O 1
ATOM 873 N N . PHE A 1 108 ? 10.822 0.402 -14.896 1.00 96.56 108 PHE A N 1
ATOM 874 C CA . PHE A 1 108 ? 11.818 -0.225 -14.028 1.00 96.56 108 PHE A CA 1
ATOM 875 C C . PHE A 1 108 ? 13.223 0.330 -14.295 1.00 96.56 108 PHE A C 1
ATOM 877 O O . PHE A 1 108 ? 13.898 0.787 -13.375 1.00 96.56 108 PHE A O 1
ATOM 884 N N . THR A 1 109 ? 13.637 0.393 -15.562 1.00 95.38 109 THR A N 1
ATOM 885 C CA . THR A 1 109 ? 14.940 0.958 -15.951 1.00 95.38 109 THR A CA 1
ATOM 886 C C . THR A 1 109 ? 15.056 2.433 -15.565 1.00 95.38 109 THR A C 1
ATOM 888 O O . THR A 1 109 ? 16.060 2.859 -14.993 1.00 95.38 109 THR A O 1
ATOM 891 N N . THR A 1 110 ? 14.004 3.213 -15.814 1.00 93.81 110 THR A N 1
ATOM 892 C CA . THR A 1 110 ? 13.938 4.638 -15.461 1.00 93.81 110 THR A CA 1
ATOM 893 C C . THR A 1 110 ? 14.059 4.845 -13.951 1.00 93.81 110 THR A C 1
ATOM 895 O O . THR A 1 110 ? 14.779 5.742 -13.508 1.00 93.81 110 THR A O 1
ATOM 898 N N . TYR A 1 111 ? 13.390 4.006 -13.153 1.00 94.88 111 TYR A N 1
ATOM 899 C CA . TYR A 1 111 ? 13.490 4.016 -11.696 1.00 94.88 111 TYR A CA 1
ATOM 900 C C . TYR A 1 111 ? 14.931 3.783 -11.239 1.00 94.88 111 TYR A C 1
ATOM 902 O O . TYR A 1 111 ? 15.444 4.571 -10.440 1.00 94.88 111 TYR A O 1
ATOM 910 N N . LEU A 1 112 ? 15.599 2.755 -11.773 1.00 91.56 112 LEU A N 1
ATOM 911 C CA . LEU A 1 112 ? 16.992 2.455 -11.435 1.00 91.56 112 LEU A CA 1
ATOM 912 C C . LEU A 1 112 ? 17.902 3.645 -11.751 1.00 91.56 112 LEU A C 1
ATOM 914 O O . LEU A 1 112 ? 18.666 4.085 -10.897 1.00 91.56 112 LEU A O 1
ATOM 918 N N . LEU A 1 113 ? 17.790 4.217 -12.953 1.00 87.31 113 LEU A N 1
ATOM 919 C CA . LEU A 1 113 ? 18.639 5.331 -13.375 1.00 87.31 113 LEU A CA 1
ATOM 920 C C . LEU A 1 113 ? 18.437 6.587 -12.516 1.00 87.31 113 LEU A C 1
ATOM 922 O O . LEU A 1 113 ? 19.427 7.192 -12.096 1.00 8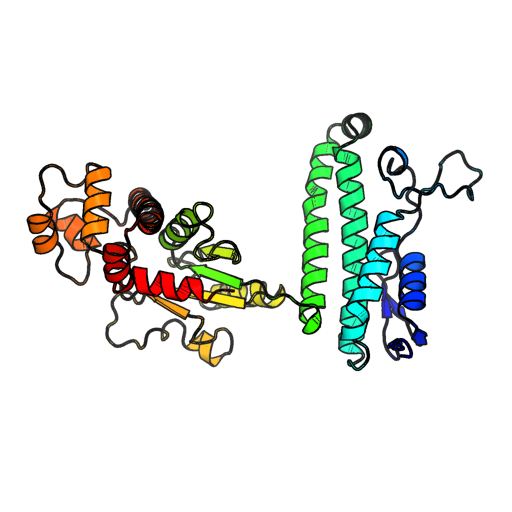7.31 113 LEU A O 1
ATOM 926 N N . LYS A 1 114 ? 17.180 6.955 -12.227 1.00 87.56 114 LYS A N 1
ATOM 927 C CA . LYS A 1 114 ? 16.848 8.126 -11.397 1.00 87.56 114 LYS A CA 1
ATOM 928 C C . LYS A 1 114 ? 17.252 7.934 -9.937 1.00 87.56 114 LYS A C 1
ATOM 930 O O . LYS A 1 114 ? 17.785 8.863 -9.335 1.00 87.56 114 LYS A O 1
ATOM 935 N N . SER A 1 115 ? 17.033 6.744 -9.380 1.00 88.12 115 SER A N 1
ATOM 936 C CA . SER A 1 115 ? 17.395 6.439 -7.989 1.00 88.12 115 SER A CA 1
ATOM 937 C C . SER A 1 115 ? 18.907 6.457 -7.799 1.00 88.12 115 SER A C 1
ATOM 939 O O . SER A 1 115 ? 19.403 7.083 -6.868 1.00 88.12 115 SER A O 1
ATOM 941 N N . GLU A 1 116 ? 19.650 5.862 -8.734 1.00 81.31 116 GLU A N 1
ATOM 942 C CA . GLU A 1 116 ? 21.113 5.916 -8.737 1.00 81.31 116 GLU A CA 1
ATOM 943 C C . GLU A 1 116 ? 21.637 7.351 -8.870 1.00 81.31 116 GLU A C 1
ATOM 945 O O . GLU A 1 116 ? 22.603 7.720 -8.210 1.00 81.31 116 GLU A O 1
ATOM 950 N N . GLN A 1 117 ? 21.007 8.185 -9.703 1.00 79.69 117 GLN A N 1
ATOM 951 C CA . GLN A 1 117 ? 21.384 9.595 -9.822 1.00 79.69 117 GLN A CA 1
ATOM 952 C C . GLN A 1 117 ? 21.166 10.353 -8.506 1.00 79.69 117 GLN A C 1
ATOM 954 O O . GLN A 1 117 ? 22.068 11.063 -8.064 1.00 79.69 117 GLN A O 1
ATOM 959 N N . LEU A 1 118 ? 20.002 10.181 -7.870 1.00 83.88 118 LEU A N 1
ATOM 960 C CA . LEU A 1 118 ? 19.697 10.810 -6.586 1.00 83.88 118 LEU A CA 1
ATOM 961 C C . LEU A 1 118 ? 20.690 10.366 -5.505 1.00 83.88 118 LEU A C 1
ATOM 963 O O . LEU A 1 118 ? 21.311 11.209 -4.862 1.00 83.88 118 LEU A O 1
ATOM 967 N N . ASN A 1 119 ? 20.901 9.056 -5.359 1.00 81.00 119 ASN A N 1
ATOM 968 C CA . ASN A 1 119 ? 21.851 8.506 -4.392 1.00 81.00 119 ASN A CA 1
ATOM 969 C C . ASN A 1 119 ? 23.265 9.042 -4.623 1.00 81.00 119 ASN A C 1
ATOM 971 O O . ASN A 1 119 ? 23.942 9.416 -3.670 1.00 81.00 119 ASN A O 1
ATOM 975 N N . SER A 1 120 ? 23.695 9.157 -5.882 1.00 75.75 120 SER A N 1
ATOM 976 C CA . SER A 1 120 ? 25.018 9.693 -6.190 1.00 75.75 120 SER A CA 1
ATOM 977 C C . SER A 1 120 ? 25.220 11.131 -5.726 1.00 75.75 120 SER A C 1
ATOM 979 O O . SER A 1 120 ? 26.328 11.481 -5.331 1.00 75.75 120 SER A O 1
ATOM 981 N N . ILE A 1 121 ? 24.186 11.967 -5.821 1.00 76.12 121 ILE A N 1
ATOM 982 C CA . ILE A 1 121 ? 24.243 13.367 -5.382 1.00 76.12 121 ILE A CA 1
ATOM 983 C C . ILE A 1 121 ? 24.256 13.438 -3.854 1.00 76.12 121 ILE A C 1
ATOM 985 O O . ILE A 1 121 ? 24.959 14.267 -3.286 1.00 76.12 121 ILE A O 1
ATOM 989 N N . LEU A 1 122 ? 23.491 12.566 -3.191 1.00 78.75 122 LEU A N 1
ATOM 990 C CA . LEU A 1 122 ? 23.356 12.560 -1.734 1.00 78.75 122 LEU A CA 1
ATOM 991 C C . LEU A 1 122 ? 24.570 11.964 -1.004 1.00 78.75 122 LEU A C 1
ATOM 993 O O . LEU A 1 122 ? 24.834 12.355 0.129 1.00 78.75 122 LEU A O 1
ATOM 997 N N . VAL A 1 123 ? 25.295 11.027 -1.622 1.00 76.25 123 VAL A N 1
ATOM 998 C CA . VAL A 1 123 ? 26.463 10.362 -1.010 1.00 76.25 123 VAL A CA 1
ATOM 999 C C . VAL A 1 123 ? 27.762 11.152 -1.221 1.00 76.25 123 VAL A C 1
ATOM 1001 O O . VAL A 1 123 ? 28.657 11.106 -0.376 1.00 76.25 123 VAL A O 1
ATOM 1004 N N . ASP A 1 124 ? 27.886 11.889 -2.325 1.00 74.56 124 ASP A N 1
ATOM 1005 C CA . ASP A 1 124 ? 29.079 12.679 -2.638 1.00 74.56 124 ASP A CA 1
ATOM 1006 C C . ASP A 1 124 ? 28.981 14.079 -2.011 1.00 74.56 124 ASP A C 1
ATOM 1008 O O . ASP A 1 124 ? 28.364 14.989 -2.562 1.00 74.56 124 ASP A O 1
ATOM 1012 N N . ASN A 1 125 ? 29.617 14.260 -0.849 1.00 70.25 125 ASN A N 1
ATOM 1013 C CA . ASN A 1 125 ? 29.635 15.532 -0.119 1.00 70.25 125 ASN A CA 1
ATOM 1014 C C . ASN A 1 125 ? 30.194 16.710 -0.936 1.00 70.25 125 ASN A C 1
ATOM 1016 O O . ASN A 1 125 ? 29.825 17.854 -0.663 1.00 70.25 125 ASN A O 1
ATOM 1020 N N . GLU A 1 126 ? 31.088 16.477 -1.901 1.00 73.19 126 GLU A N 1
ATOM 1021 C CA . GLU A 1 126 ? 31.627 17.549 -2.742 1.00 73.19 126 GLU A CA 1
ATOM 1022 C C . GLU A 1 126 ? 30.597 17.991 -3.776 1.00 73.19 126 GLU A C 1
ATOM 1024 O O . GLU A 1 126 ? 30.356 19.191 -3.912 1.00 73.19 126 GLU A O 1
ATOM 1029 N N . LYS A 1 127 ? 29.898 17.045 -4.418 1.00 67.56 127 LYS A N 1
ATOM 1030 C CA . LYS A 1 127 ? 28.754 17.358 -5.294 1.00 67.56 127 LYS A CA 1
ATOM 1031 C C . LYS A 1 127 ? 27.613 18.005 -4.521 1.00 67.56 127 LYS A C 1
ATOM 1033 O O . LYS A 1 127 ? 27.074 19.020 -4.950 1.00 67.56 127 LYS A O 1
ATOM 1038 N N . PHE A 1 128 ? 27.289 17.469 -3.349 1.00 68.31 128 PHE A N 1
ATOM 1039 C CA . PHE A 1 128 ? 26.262 18.004 -2.462 1.00 68.31 128 PHE A CA 1
ATOM 1040 C C . PHE A 1 128 ? 26.532 19.472 -2.092 1.00 68.31 128 PHE A C 1
ATOM 1042 O O . PHE A 1 128 ? 25.611 20.291 -2.087 1.00 68.31 128 PHE A O 1
ATOM 1049 N N . LYS A 1 129 ? 27.801 19.822 -1.827 1.00 71.31 129 LYS A N 1
ATOM 1050 C CA . LYS A 1 129 ? 28.247 21.204 -1.580 1.00 71.31 129 LYS A CA 1
ATOM 1051 C C . LYS A 1 129 ? 28.281 22.052 -2.852 1.00 71.31 129 LYS A C 1
ATOM 1053 O O . LYS A 1 129 ? 27.897 23.215 -2.788 1.00 71.31 129 LYS A O 1
ATOM 1058 N N . HIS A 1 130 ? 28.707 21.486 -3.982 1.00 71.25 130 HIS A N 1
ATOM 1059 C CA . HIS A 1 130 ? 28.761 22.167 -5.279 1.00 71.25 130 HIS A CA 1
ATOM 1060 C C . HIS A 1 130 ? 27.383 22.682 -5.719 1.00 71.25 130 HIS A C 1
ATOM 1062 O O . HIS A 1 130 ? 27.280 23.804 -6.203 1.00 71.25 130 HIS A O 1
ATOM 1068 N N . TYR A 1 131 ? 26.319 21.908 -5.479 1.00 69.44 131 TYR A N 1
ATOM 1069 C CA . TYR A 1 131 ? 24.942 22.314 -5.786 1.00 69.44 131 TYR A CA 1
ATOM 1070 C C . TYR A 1 131 ? 24.312 23.278 -4.754 1.00 69.44 131 TYR A C 1
ATOM 1072 O O . TYR A 1 131 ? 23.233 23.813 -4.995 1.00 69.44 131 TYR A O 1
ATOM 1080 N N . GLY A 1 132 ? 24.974 23.560 -3.625 1.00 70.06 132 GLY A N 1
ATOM 1081 C CA . GLY A 1 132 ? 24.600 24.640 -2.704 1.00 70.06 132 GLY A CA 1
ATOM 1082 C C . GLY A 1 132 ? 23.139 24.624 -2.216 1.00 70.06 132 GLY A C 1
ATOM 1083 O O . GLY A 1 132 ? 22.693 23.694 -1.546 1.00 70.06 132 GLY A O 1
ATOM 1084 N N . TRP A 1 133 ? 22.390 25.703 -2.476 1.00 60.78 133 TRP A N 1
ATOM 1085 C CA . TRP A 1 133 ? 20.970 25.815 -2.096 1.00 60.78 133 TRP A CA 1
ATOM 1086 C C . TRP A 1 133 ? 20.047 24.908 -2.927 1.00 60.78 133 TRP A C 1
ATOM 1088 O O . TRP A 1 133 ? 19.010 24.473 -2.412 1.00 60.78 133 TRP A O 1
ATOM 1098 N N . ASP A 1 134 ? 20.440 24.560 -4.155 1.00 67.50 134 ASP A N 1
ATOM 1099 C CA . ASP A 1 134 ? 19.661 23.696 -5.050 1.00 67.50 134 ASP A CA 1
ATOM 1100 C C . ASP A 1 134 ? 19.637 22.242 -4.565 1.00 67.50 134 ASP A C 1
ATOM 1102 O O . ASP A 1 134 ? 18.750 21.469 -4.926 1.00 67.50 134 ASP A O 1
ATOM 1106 N N . THR A 1 135 ? 20.537 21.862 -3.656 1.00 66.38 135 THR A N 1
ATOM 1107 C CA . THR A 1 135 ? 20.598 20.526 -3.047 1.00 66.38 135 THR A CA 1
ATOM 1108 C C . THR A 1 135 ? 19.305 20.134 -2.324 1.00 66.38 135 THR A C 1
ATOM 1110 O O . THR A 1 135 ? 18.915 18.966 -2.334 1.00 66.38 135 THR A O 1
ATOM 1113 N N . LYS A 1 136 ? 18.552 21.106 -1.785 1.00 69.19 136 LYS A N 1
ATOM 1114 C CA . LYS A 1 136 ? 17.205 20.855 -1.234 1.00 69.19 136 LYS A CA 1
ATOM 1115 C C . LYS A 1 136 ? 16.199 20.453 -2.316 1.00 69.19 136 LYS A C 1
ATOM 1117 O O . LYS A 1 136 ? 15.332 19.621 -2.057 1.00 69.19 136 LYS A O 1
ATOM 1122 N N . ALA A 1 137 ? 16.318 21.016 -3.519 1.00 73.12 137 ALA A N 1
ATOM 1123 C CA . ALA A 1 137 ? 15.470 20.667 -4.654 1.00 73.12 137 ALA A CA 1
ATOM 1124 C C . ALA A 1 137 ? 15.788 19.260 -5.187 1.00 73.12 137 ALA A C 1
ATOM 1126 O O . ALA A 1 137 ? 14.874 18.553 -5.610 1.00 73.12 137 ALA A O 1
ATOM 1127 N N . TYR A 1 138 ? 17.042 18.803 -5.075 1.00 74.69 138 TYR A N 1
ATOM 1128 C CA . TYR A 1 138 ? 17.421 17.433 -5.434 1.00 74.69 138 TYR A CA 1
ATOM 1129 C C . TYR A 1 138 ? 16.743 16.373 -4.558 1.00 74.69 138 TYR A C 1
ATOM 1131 O O . TYR A 1 138 ? 16.311 15.352 -5.086 1.00 74.69 138 TYR A O 1
ATOM 1139 N N . SER A 1 139 ? 16.522 16.629 -3.263 1.00 75.56 139 SER A N 1
ATOM 1140 C CA . SER A 1 139 ? 15.673 15.754 -2.432 1.00 75.56 139 SER A CA 1
ATOM 1141 C C . SER A 1 139 ? 14.237 15.647 -2.969 1.00 75.56 139 SER A C 1
ATOM 1143 O O . SER A 1 139 ? 13.578 14.623 -2.795 1.00 75.56 139 SER A O 1
ATOM 1145 N N . GLY A 1 140 ? 13.761 16.670 -3.687 1.00 81.69 140 GLY A N 1
ATOM 1146 C CA . GLY A 1 140 ? 12.479 16.669 -4.394 1.00 81.69 140 GLY A CA 1
ATOM 1147 C C . GLY A 1 140 ? 12.406 15.690 -5.573 1.00 81.69 140 GLY A C 1
ATOM 1148 O O . GLY A 1 140 ? 11.300 15.326 -5.975 1.00 81.69 140 GLY A O 1
ATOM 1149 N N . LEU A 1 141 ? 13.541 15.176 -6.076 1.00 83.00 141 LEU A N 1
ATOM 1150 C CA . LEU A 1 141 ? 13.569 14.124 -7.105 1.00 83.00 141 LEU A CA 1
ATOM 1151 C C . LEU A 1 141 ? 12.927 12.809 -6.638 1.00 83.00 141 LEU A C 1
ATOM 1153 O O . LEU A 1 141 ? 12.612 11.954 -7.466 1.00 83.00 141 LEU A O 1
ATOM 1157 N N . ILE A 1 142 ? 12.655 12.657 -5.340 1.00 88.19 142 ILE A N 1
ATOM 1158 C CA . ILE A 1 142 ? 11.879 11.529 -4.822 1.00 88.19 142 ILE A CA 1
ATOM 1159 C C . ILE A 1 142 ? 10.459 11.472 -5.409 1.00 88.19 142 ILE A C 1
ATOM 1161 O O . ILE A 1 142 ? 9.923 10.383 -5.606 1.00 88.19 142 ILE A O 1
ATOM 1165 N N . ILE A 1 143 ? 9.862 12.623 -5.745 1.00 88.88 143 ILE A N 1
ATOM 1166 C CA . ILE A 1 143 ? 8.517 12.703 -6.333 1.00 88.88 143 ILE A CA 1
ATOM 1167 C C . ILE A 1 143 ? 8.483 12.038 -7.718 1.00 88.88 143 ILE A C 1
ATOM 1169 O O . ILE A 1 143 ? 7.745 11.066 -7.875 1.00 88.88 143 ILE A O 1
ATOM 1173 N N . PRO A 1 144 ? 9.299 12.454 -8.710 1.00 89.81 144 PRO A N 1
ATOM 1174 C CA . PRO A 1 144 ? 9.303 11.792 -10.011 1.00 89.81 144 PRO A CA 1
ATOM 1175 C C . PRO A 1 144 ? 9.765 10.328 -9.945 1.00 89.81 144 PRO A C 1
ATOM 1177 O O . PRO A 1 144 ? 9.346 9.534 -10.783 1.00 89.81 144 PRO A O 1
ATOM 1180 N N . ILE A 1 145 ? 10.592 9.934 -8.967 1.00 92.94 145 ILE A N 1
ATOM 1181 C CA . ILE A 1 145 ? 10.933 8.517 -8.732 1.00 92.94 145 ILE A CA 1
ATOM 1182 C C . ILE A 1 145 ? 9.689 7.724 -8.312 1.00 92.94 145 ILE A C 1
ATOM 1184 O O . ILE A 1 145 ? 9.414 6.666 -8.879 1.00 92.94 145 ILE A O 1
ATOM 1188 N N . ARG A 1 146 ? 8.908 8.247 -7.360 1.00 92.38 146 ARG A N 1
ATOM 1189 C CA . ARG A 1 146 ? 7.642 7.640 -6.929 1.00 92.38 146 ARG A CA 1
ATOM 1190 C C . ARG A 1 146 ? 6.655 7.514 -8.089 1.00 92.38 146 ARG A C 1
ATOM 1192 O O . ARG A 1 146 ? 6.035 6.469 -8.240 1.00 92.38 146 ARG A O 1
ATOM 1199 N N . ASP A 1 147 ? 6.531 8.541 -8.922 1.00 92.31 147 ASP A N 1
ATOM 1200 C CA . ASP A 1 147 ? 5.596 8.514 -10.052 1.00 92.31 147 ASP A CA 1
ATOM 1201 C C . ASP A 1 147 ? 5.991 7.449 -11.093 1.00 92.31 147 ASP A C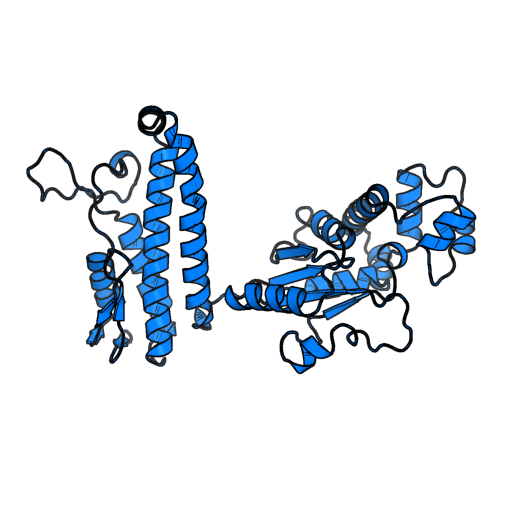 1
ATOM 1203 O O . ASP A 1 147 ? 5.127 6.784 -11.663 1.00 92.31 147 ASP A O 1
ATOM 1207 N N . VAL A 1 148 ? 7.293 7.223 -11.302 1.00 93.94 148 VAL A N 1
ATOM 1208 C CA . VAL A 1 148 ? 7.794 6.120 -12.142 1.00 93.94 148 VAL A CA 1
ATOM 1209 C C . VAL A 1 148 ? 7.477 4.754 -11.525 1.00 93.94 148 VAL A C 1
ATOM 1211 O O . VAL A 1 148 ? 7.054 3.852 -12.247 1.00 93.94 148 VAL A O 1
ATOM 1214 N N . LEU A 1 149 ? 7.626 4.595 -10.206 1.00 92.81 149 LEU A N 1
ATOM 1215 C CA . LEU A 1 149 ? 7.252 3.360 -9.504 1.00 92.81 149 LEU A CA 1
ATOM 1216 C C . LEU A 1 149 ? 5.746 3.072 -9.588 1.00 92.81 149 LEU A C 1
ATOM 1218 O O . LEU A 1 149 ? 5.359 1.924 -9.799 1.00 92.81 149 LEU A O 1
ATOM 1222 N N . ASN A 1 150 ? 4.899 4.099 -9.490 1.00 89.94 150 ASN A N 1
ATOM 1223 C CA . ASN A 1 150 ? 3.454 3.944 -9.665 1.00 89.94 150 ASN A CA 1
ATOM 1224 C C . ASN A 1 150 ? 3.126 3.442 -11.076 1.00 89.94 150 ASN A C 1
ATOM 1226 O O . ASN A 1 150 ? 2.431 2.439 -11.216 1.00 89.94 150 ASN A O 1
ATOM 1230 N N . LYS A 1 151 ? 3.712 4.051 -12.116 1.00 92.75 151 LYS A N 1
ATOM 1231 C CA . LYS A 1 151 ? 3.543 3.598 -13.508 1.00 92.75 151 LYS A CA 1
ATOM 1232 C C . LYS A 1 151 ? 4.056 2.176 -13.731 1.00 92.75 151 LYS A C 1
ATOM 1234 O O . LYS A 1 151 ? 3.458 1.417 -14.491 1.00 92.75 151 LYS A O 1
ATOM 1239 N N . LEU A 1 152 ? 5.153 1.789 -13.080 1.00 93.12 152 LEU A N 1
ATOM 1240 C CA . LEU A 1 152 ? 5.631 0.407 -13.096 1.00 93.12 152 LEU A CA 1
ATOM 1241 C C . LEU A 1 152 ? 4.569 -0.547 -12.519 1.00 93.12 152 LEU A C 1
ATOM 1243 O O . LEU A 1 152 ? 4.215 -1.521 -13.186 1.00 93.12 152 LEU A O 1
ATOM 1247 N N . SER A 1 153 ? 4.029 -0.237 -11.335 1.00 88.62 153 SER A N 1
ATOM 1248 C CA . SER A 1 153 ? 2.979 -1.026 -10.666 1.00 88.62 153 SER A CA 1
ATOM 1249 C C . SER A 1 153 ? 1.703 -1.126 -11.508 1.00 88.62 153 SER A C 1
ATOM 1251 O O . SER A 1 153 ? 1.182 -2.217 -11.733 1.00 88.62 153 SER A O 1
ATOM 1253 N N . GLU A 1 154 ? 1.246 -0.002 -12.065 1.00 89.25 154 GLU A N 1
ATOM 1254 C CA . GLU A 1 154 ? 0.067 0.093 -12.935 1.00 89.25 154 GLU A CA 1
ATOM 1255 C C . GLU A 1 154 ? 0.149 -0.795 -14.183 1.00 89.25 154 GLU A C 1
ATOM 1257 O O . GLU A 1 154 ? -0.884 -1.217 -14.704 1.00 89.25 154 GLU A O 1
ATOM 1262 N N . ASN A 1 155 ? 1.353 -1.060 -14.695 1.00 93.00 155 ASN A N 1
ATOM 1263 C CA . ASN A 1 155 ? 1.548 -1.948 -15.839 1.00 93.00 155 ASN A CA 1
ATOM 1264 C C . ASN A 1 155 ? 1.764 -3.403 -15.403 1.00 93.00 155 ASN A C 1
ATOM 1266 O O . ASN A 1 155 ? 1.182 -4.302 -16.012 1.00 93.00 155 ASN A O 1
ATOM 1270 N N . LEU A 1 156 ? 2.518 -3.639 -14.320 1.00 91.56 156 LEU A N 1
ATOM 1271 C CA . LEU A 1 156 ? 2.745 -4.986 -13.787 1.00 91.56 156 LEU A CA 1
ATOM 1272 C C . LEU A 1 156 ? 1.453 -5.641 -13.297 1.00 91.56 156 LEU A C 1
ATOM 1274 O O . LEU A 1 156 ? 1.293 -6.837 -13.504 1.00 91.56 156 LEU A O 1
ATOM 1278 N N . LYS A 1 157 ? 0.492 -4.877 -12.753 1.00 88.06 157 LYS A N 1
ATOM 1279 C CA . LYS A 1 157 ? -0.820 -5.411 -12.331 1.00 88.06 157 LYS A CA 1
ATOM 1280 C C . LYS A 1 157 ? -1.595 -6.117 -13.444 1.00 88.06 157 LYS A C 1
ATOM 1282 O O . LYS A 1 157 ? -2.491 -6.906 -13.170 1.00 88.06 157 LYS A O 1
ATOM 1287 N N . CYS A 1 158 ? -1.285 -5.818 -14.707 1.00 90.44 158 CYS A N 1
ATOM 1288 C CA . CYS A 1 158 ? -1.898 -6.479 -15.854 1.00 90.44 158 CYS A CA 1
ATOM 1289 C C . CYS A 1 158 ? -1.268 -7.844 -16.169 1.00 90.44 158 CYS A C 1
ATOM 1291 O O . CYS A 1 158 ? -1.759 -8.513 -17.070 1.00 90.44 158 CYS A O 1
ATOM 1293 N N . ILE A 1 159 ? -0.197 -8.245 -15.478 1.00 91.94 159 ILE A N 1
ATOM 1294 C CA . ILE A 1 159 ? 0.566 -9.472 -15.722 1.00 91.94 159 ILE A CA 1
ATOM 1295 C C . ILE A 1 159 ? 0.476 -10.338 -14.456 1.00 91.94 159 ILE A C 1
ATOM 1297 O O . ILE A 1 159 ? 1.289 -10.158 -13.549 1.00 91.94 159 ILE A O 1
ATOM 1301 N N . PRO A 1 160 ? -0.517 -11.245 -14.361 1.00 84.00 160 PRO A N 1
ATOM 1302 C CA . PRO A 1 160 ? -0.835 -11.956 -13.121 1.00 84.00 160 PRO A CA 1
ATOM 1303 C C . PRO A 1 160 ? 0.366 -12.640 -12.459 1.00 84.00 160 PRO A C 1
ATOM 1305 O O . PRO A 1 160 ? 0.546 -12.504 -11.255 1.00 84.00 160 PRO A O 1
ATOM 1308 N N . ASP A 1 161 ? 1.230 -13.284 -13.245 1.00 85.62 161 ASP A N 1
ATOM 1309 C CA . ASP A 1 161 ? 2.388 -14.031 -12.732 1.00 85.62 161 ASP A CA 1
ATOM 1310 C C . ASP A 1 161 ? 3.469 -13.141 -12.097 1.00 85.62 161 ASP A C 1
ATOM 1312 O O . ASP A 1 161 ? 4.285 -13.612 -11.308 1.00 85.62 161 ASP A O 1
ATOM 1316 N N . LEU A 1 162 ? 3.501 -11.852 -12.451 1.00 85.75 162 LEU A N 1
ATOM 1317 C CA . LEU A 1 162 ? 4.500 -10.894 -11.963 1.00 85.75 162 LEU A CA 1
ATOM 1318 C C . LEU A 1 162 ? 3.931 -9.931 -10.923 1.00 85.75 162 LEU A C 1
ATOM 1320 O O . LEU A 1 162 ? 4.679 -9.151 -10.328 1.00 85.75 162 LEU A O 1
ATOM 1324 N N . PHE A 1 163 ? 2.615 -9.946 -10.728 1.00 81.12 163 PHE A N 1
ATOM 1325 C CA . PHE A 1 163 ? 1.944 -9.019 -9.846 1.00 81.12 163 PHE A CA 1
ATOM 1326 C C . PHE A 1 163 ? 1.740 -9.624 -8.463 1.00 81.12 163 PHE A C 1
ATOM 1328 O O . PHE A 1 163 ? 0.936 -10.533 -8.271 1.00 81.12 163 PHE A O 1
ATOM 1335 N N . MET A 1 164 ? 2.423 -9.056 -7.472 1.00 73.38 164 MET A N 1
ATOM 1336 C CA . MET A 1 164 ? 2.105 -9.315 -6.076 1.00 73.38 164 MET A CA 1
ATOM 1337 C C . MET A 1 164 ? 1.121 -8.253 -5.597 1.00 73.38 164 MET A C 1
ATOM 1339 O O . MET A 1 164 ? 1.467 -7.077 -5.477 1.00 73.38 164 MET A O 1
ATOM 1343 N N . GLN A 1 165 ? -0.115 -8.672 -5.349 1.00 73.44 165 GLN A N 1
ATOM 1344 C CA . GLN A 1 165 ? -1.142 -7.779 -4.845 1.00 73.44 165 GLN A CA 1
ATOM 1345 C C . GLN A 1 165 ? -0.866 -7.446 -3.378 1.00 73.44 165 GLN A C 1
ATOM 1347 O O . GLN A 1 165 ? -0.875 -8.332 -2.532 1.00 73.44 165 GLN A O 1
ATOM 1352 N N . THR A 1 166 ? -0.643 -6.168 -3.079 1.00 81.38 166 THR A N 1
ATOM 1353 C CA . THR A 1 166 ? -0.591 -5.678 -1.698 1.00 81.38 166 THR A CA 1
ATOM 1354 C C . THR A 1 166 ? -1.990 -5.287 -1.247 1.00 81.38 166 THR A C 1
ATOM 1356 O O . THR A 1 166 ? -2.761 -4.694 -2.008 1.00 81.38 166 THR A O 1
ATOM 1359 N N . SER A 1 167 ? -2.320 -5.571 0.005 1.00 89.19 167 SER A N 1
ATOM 1360 C CA . SER A 1 167 ? -3.607 -5.190 0.573 1.00 89.19 167 SER A CA 1
ATOM 1361 C C . SER A 1 167 ? -3.581 -3.817 1.253 1.00 89.19 167 SER A C 1
ATOM 1363 O O . SER A 1 167 ? -2.568 -3.382 1.806 1.00 89.19 167 SER A O 1
ATOM 1365 N N . ILE A 1 168 ? -4.714 -3.117 1.220 1.00 91.12 168 ILE A N 1
ATOM 1366 C CA . ILE A 1 168 ? -4.973 -1.911 2.010 1.00 91.12 168 ILE A CA 1
ATOM 1367 C C . ILE A 1 168 ? -6.283 -2.067 2.774 1.00 91.12 168 ILE A C 1
ATOM 1369 O O . ILE A 1 168 ? -7.292 -2.484 2.211 1.00 91.12 168 ILE A O 1
ATOM 1373 N N . LEU A 1 169 ? -6.267 -1.703 4.051 1.00 92.44 169 LEU A N 1
ATOM 1374 C CA . LEU A 1 169 ? -7.444 -1.585 4.892 1.00 92.44 169 LEU A CA 1
ATOM 1375 C C . LEU A 1 169 ? -7.802 -0.112 5.084 1.00 92.44 169 LEU A C 1
ATOM 1377 O O . LEU A 1 169 ? -7.037 0.663 5.662 1.00 92.44 169 LEU A O 1
ATOM 1381 N N . LEU A 1 170 ? -8.991 0.260 4.629 1.00 91.12 170 LEU A N 1
ATOM 1382 C CA . LEU A 1 170 ? -9.577 1.568 4.879 1.00 91.12 170 LEU A CA 1
ATOM 1383 C C . LEU A 1 170 ? -10.444 1.491 6.139 1.00 91.12 170 LEU A C 1
ATOM 1385 O O . LEU A 1 170 ? -11.373 0.690 6.187 1.00 91.12 170 LEU A O 1
ATOM 1389 N N . VAL A 1 171 ? -10.135 2.304 7.149 1.00 90.62 171 VAL A N 1
ATOM 1390 C CA . VAL A 1 171 ? -10.851 2.338 8.438 1.00 90.62 171 VAL A CA 1
ATOM 1391 C C . VAL A 1 171 ? -11.571 3.667 8.650 1.00 90.62 171 VAL A C 1
ATOM 1393 O O . VAL A 1 171 ? -11.128 4.717 8.171 1.00 90.62 171 VAL A O 1
ATOM 1396 N N . GLU A 1 172 ? -12.678 3.643 9.389 1.00 85.75 172 GLU A N 1
ATOM 1397 C CA . GLU A 1 172 ? -13.532 4.821 9.564 1.00 85.75 172 GLU A CA 1
ATOM 1398 C C . GLU A 1 172 ? -12.875 5.927 10.392 1.00 85.75 172 GLU A C 1
ATOM 1400 O O . GLU A 1 172 ? -12.936 7.115 10.028 1.00 85.75 172 GLU A O 1
ATOM 1405 N N . GLY A 1 173 ? -12.243 5.534 11.497 1.00 86.62 173 GLY A N 1
ATOM 1406 C CA . GLY A 1 173 ? -11.707 6.422 12.511 1.00 86.62 173 GLY A CA 1
ATOM 1407 C C . GLY A 1 173 ? -10.203 6.278 12.720 1.00 86.62 173 GLY A C 1
ATOM 1408 O O . GLY A 1 173 ? -9.522 5.371 12.241 1.00 86.62 173 GLY A O 1
ATOM 1409 N N . GLU A 1 174 ? -9.648 7.253 13.437 1.00 88.88 174 GLU A N 1
ATOM 1410 C CA . GLU A 1 174 ? -8.233 7.218 13.814 1.00 88.88 174 GLU A CA 1
ATOM 1411 C C . GLU A 1 174 ? -7.975 6.185 14.920 1.00 88.88 174 GLU A C 1
ATOM 1413 O O . GLU A 1 174 ? -6.838 5.776 15.113 1.00 88.88 174 GLU A O 1
ATOM 1418 N N . SER A 1 175 ? -9.018 5.761 15.631 1.00 90.50 175 SER A N 1
ATOM 1419 C CA . SER A 1 175 ? -8.988 4.799 16.732 1.00 90.50 175 SER A CA 1
ATOM 1420 C C . SER A 1 175 ? -8.608 3.414 16.239 1.00 90.50 175 SER A C 1
ATOM 1422 O O . SER A 1 175 ? -7.659 2.820 16.735 1.00 90.50 175 SER A O 1
ATOM 1424 N N . GLU A 1 176 ? -9.288 2.941 15.200 1.00 91.88 176 GLU A N 1
ATOM 1425 C CA . GLU A 1 176 ? -9.054 1.641 14.581 1.00 91.88 176 GLU A CA 1
ATOM 1426 C C . GLU A 1 176 ? -7.654 1.618 13.963 1.00 91.88 176 GLU A C 1
ATOM 1428 O O . GLU A 1 176 ? -6.891 0.676 14.171 1.00 91.88 176 GLU A O 1
ATOM 1433 N N . MET A 1 177 ? -7.269 2.710 13.289 1.00 92.06 177 MET A N 1
ATOM 1434 C CA . MET A 1 177 ? -5.916 2.880 12.759 1.00 92.06 177 MET A CA 1
ATOM 1435 C C . MET A 1 177 ? -4.860 2.843 13.872 1.00 92.06 177 MET A C 1
ATOM 1437 O O . MET A 1 177 ? -3.825 2.196 13.712 1.00 92.06 177 MET A O 1
ATOM 1441 N N . THR A 1 178 ? -5.097 3.531 14.994 1.00 92.06 178 THR A N 1
ATOM 1442 C CA . THR A 1 178 ? -4.195 3.510 16.150 1.00 92.06 178 THR A CA 1
ATOM 1443 C C . THR A 1 178 ? -4.091 2.105 16.725 1.00 92.06 178 THR A C 1
ATOM 1445 O O . THR A 1 178 ? -2.975 1.625 16.858 1.00 92.06 178 THR A O 1
ATOM 1448 N N . PHE A 1 179 ? -5.209 1.419 16.974 1.00 92.00 179 PHE A N 1
ATOM 1449 C CA . PHE A 1 179 ? -5.216 0.040 17.463 1.00 92.00 179 PHE A CA 1
ATOM 1450 C C . PHE A 1 179 ? -4.367 -0.878 16.577 1.00 92.00 179 PHE A C 1
ATOM 1452 O O . PHE A 1 179 ? -3.450 -1.527 17.078 1.00 92.00 179 PHE A O 1
ATOM 1459 N N . ILE A 1 180 ? -4.605 -0.877 15.258 1.00 90.44 180 ILE A N 1
ATOM 1460 C CA . ILE A 1 180 ? -3.846 -1.716 14.321 1.00 90.44 180 ILE A CA 1
ATOM 1461 C C . ILE A 1 180 ? -2.359 -1.362 14.373 1.00 90.44 180 ILE A C 1
ATOM 1463 O O . ILE A 1 180 ? -1.522 -2.250 14.516 1.00 90.44 180 ILE A O 1
ATOM 1467 N N . ASN A 1 181 ? -2.004 -0.078 14.321 1.00 88.81 181 ASN A N 1
ATOM 1468 C CA . ASN A 1 181 ? -0.601 0.330 14.371 1.00 88.81 181 ASN A CA 1
ATOM 1469 C C . ASN A 1 181 ? 0.089 -0.051 15.688 1.00 88.81 181 ASN A C 1
ATOM 1471 O O . ASN A 1 181 ? 1.262 -0.405 15.665 1.00 88.81 181 ASN A O 1
ATOM 1475 N N . SER A 1 182 ? -0.627 -0.057 16.811 1.00 88.00 182 SER A N 1
ATOM 1476 C CA . SER A 1 182 ? -0.098 -0.497 18.108 1.00 88.00 182 SER A CA 1
ATOM 1477 C C . SER A 1 182 ? 0.095 -2.013 18.201 1.00 88.00 182 SER A C 1
ATOM 1479 O O . SER A 1 182 ? 0.830 -2.473 19.072 1.00 88.00 182 SER A O 1
ATOM 1481 N N . THR A 1 183 ? -0.533 -2.787 17.308 1.00 82.94 183 THR A N 1
ATOM 1482 C CA . THR A 1 183 ? -0.292 -4.235 17.168 1.00 82.94 183 THR A CA 1
ATOM 1483 C C . THR A 1 183 ? 0.873 -4.576 16.227 1.00 82.94 183 THR A C 1
ATOM 1485 O O . THR A 1 183 ? 1.339 -5.716 16.229 1.00 82.94 183 THR A O 1
ATOM 1488 N N . ARG A 1 184 ? 1.380 -3.610 15.442 1.00 81.31 184 ARG A N 1
ATOM 1489 C CA . ARG A 1 184 ? 2.510 -3.799 14.511 1.00 81.31 184 ARG A CA 1
ATOM 1490 C C . ARG A 1 184 ? 3.856 -3.748 15.241 1.00 81.31 184 ARG A C 1
ATOM 1492 O O . ARG A 1 184 ? 4.030 -2.957 16.163 1.00 81.31 184 ARG A O 1
ATOM 1499 N N . GLY A 1 185 ? 4.827 -4.561 14.818 1.00 61.06 185 GLY A N 1
ATOM 1500 C CA . GLY A 1 185 ? 6.228 -4.442 15.240 1.00 61.06 185 GLY A CA 1
ATOM 1501 C C . GLY A 1 185 ? 6.627 -5.104 16.562 1.00 61.06 185 GLY A C 1
ATOM 1502 O O . GLY A 1 185 ? 7.801 -5.044 16.915 1.00 61.06 185 GLY A O 1
ATOM 1503 N N . ILE A 1 186 ? 5.708 -5.733 17.306 1.00 55.69 186 ILE A N 1
ATOM 1504 C CA . ILE A 1 186 ? 6.040 -6.321 18.623 1.00 55.69 186 ILE A CA 1
ATOM 1505 C C . ILE A 1 186 ? 6.042 -7.854 18.612 1.00 55.69 186 ILE A C 1
ATOM 1507 O O . ILE A 1 186 ? 6.692 -8.454 19.457 1.00 55.69 186 ILE A O 1
ATOM 1511 N N . ASN A 1 187 ? 5.394 -8.511 17.646 1.00 51.78 187 ASN A N 1
ATOM 1512 C CA . ASN A 1 187 ? 5.471 -9.963 17.477 1.00 51.78 187 ASN A CA 1
ATOM 1513 C C . ASN A 1 187 ? 4.943 -10.365 16.089 1.00 51.78 187 ASN A C 1
ATOM 1515 O O . ASN A 1 187 ? 3.782 -10.113 15.775 1.00 51.78 187 ASN A O 1
ATOM 1519 N N . ASN A 1 188 ? 5.755 -11.076 15.296 1.00 53.62 188 ASN A N 1
ATOM 1520 C CA . ASN A 1 188 ? 5.435 -11.623 13.958 1.00 53.62 188 ASN A CA 1
ATOM 1521 C C . ASN A 1 188 ? 4.235 -12.603 13.914 1.00 53.62 188 ASN A C 1
ATOM 1523 O O . ASN A 1 188 ? 3.975 -13.235 12.891 1.00 53.62 188 ASN A O 1
ATOM 1527 N N . VAL A 1 189 ? 3.499 -12.759 15.017 1.00 51.75 189 VAL A N 1
ATOM 1528 C CA . VAL A 1 189 ? 2.486 -13.799 15.237 1.00 51.75 189 VAL A CA 1
ATOM 1529 C C . VAL A 1 189 ? 1.287 -13.655 14.294 1.00 51.75 189 VAL A C 1
ATOM 1531 O O . VAL A 1 189 ? 0.671 -14.661 13.957 1.00 51.75 189 VAL A O 1
ATOM 1534 N N . TYR A 1 190 ? 0.976 -12.443 13.819 1.00 57.22 190 TYR A N 1
ATOM 1535 C CA . TYR A 1 190 ? -0.220 -12.206 12.997 1.00 57.22 190 TYR A CA 1
ATOM 1536 C C . TYR A 1 190 ? 0.025 -11.541 11.644 1.00 57.22 190 TYR A C 1
ATOM 1538 O O . TYR A 1 190 ? -0.949 -11.202 10.978 1.00 57.22 190 TYR A O 1
ATOM 1546 N N . ARG A 1 191 ? 1.285 -11.364 11.210 1.00 61.97 191 ARG A N 1
ATOM 1547 C CA . ARG A 1 191 ? 1.608 -10.843 9.863 1.00 61.97 191 ARG A CA 1
ATOM 1548 C C . ARG A 1 191 ? 0.925 -9.502 9.503 1.00 61.97 191 ARG A C 1
ATOM 1550 O O . ARG A 1 191 ? 0.850 -9.135 8.336 1.00 61.97 191 ARG A O 1
ATOM 1557 N N . MET A 1 192 ? 0.497 -8.724 10.503 1.00 67.06 192 MET A N 1
ATOM 1558 C CA . MET A 1 192 ? -0.241 -7.455 10.337 1.00 67.06 192 MET A CA 1
ATOM 1559 C C . MET A 1 192 ? 0.608 -6.299 9.765 1.00 67.06 192 MET A C 1
ATOM 1561 O O . MET A 1 192 ? 0.147 -5.157 9.670 1.00 67.06 192 MET A O 1
ATOM 1565 N N . GLU A 1 193 ? 1.856 -6.589 9.396 1.00 66.88 193 GLU A N 1
ATOM 1566 C CA . GLU A 1 193 ? 2.824 -5.664 8.801 1.00 66.88 193 GLU A CA 1
ATOM 1567 C C . GLU A 1 193 ? 2.740 -5.619 7.268 1.00 66.88 193 GLU A C 1
ATOM 1569 O O . GLU A 1 193 ? 3.309 -4.722 6.655 1.00 66.88 193 GLU A O 1
ATOM 1574 N N . HIS A 1 194 ? 2.027 -6.559 6.636 1.00 73.56 194 HIS A N 1
ATOM 1575 C CA . HIS A 1 194 ? 2.051 -6.723 5.176 1.00 73.56 194 HIS A CA 1
ATOM 1576 C C . HIS A 1 194 ? 0.978 -5.934 4.413 1.00 73.56 194 HIS A C 1
ATOM 1578 O O . HIS A 1 194 ? 0.960 -5.968 3.186 1.00 73.56 194 HIS A O 1
ATOM 1584 N N . PHE A 1 195 ? 0.115 -5.188 5.106 1.00 84.94 195 PHE A N 1
ATOM 1585 C CA . PHE A 1 195 ? -0.914 -4.366 4.468 1.00 84.94 195 PHE A CA 1
ATOM 1586 C C . PHE A 1 195 ? -0.850 -2.906 4.909 1.00 84.94 195 PHE A C 1
ATOM 1588 O O . PHE A 1 195 ? -0.429 -2.581 6.019 1.00 84.94 195 PHE A O 1
ATOM 1595 N N . ASN A 1 196 ? -1.314 -2.000 4.057 1.00 87.50 196 ASN A N 1
ATOM 1596 C CA . ASN A 1 196 ? -1.435 -0.585 4.403 1.00 87.50 196 ASN A CA 1
ATOM 1597 C C . ASN A 1 196 ? -2.730 -0.327 5.179 1.00 87.50 196 ASN A C 1
ATOM 1599 O O . ASN A 1 196 ? -3.725 -1.007 4.963 1.00 87.50 196 ASN A O 1
ATOM 1603 N N . VAL A 1 197 ? -2.735 0.659 6.077 1.00 89.00 197 VAL A N 1
ATOM 1604 C CA . VAL A 1 197 ? -3.954 1.097 6.778 1.00 89.00 197 VAL A CA 1
ATOM 1605 C C . VAL A 1 197 ? -4.101 2.592 6.588 1.00 89.00 197 VAL A C 1
ATOM 1607 O O . VAL A 1 197 ? -3.152 3.333 6.846 1.00 89.00 197 VAL A O 1
ATOM 1610 N N . GLU A 1 198 ? -5.282 3.035 6.174 1.00 89.75 198 GLU A N 1
ATOM 1611 C CA . GLU A 1 198 ? -5.594 4.455 6.043 1.00 89.75 198 GLU A CA 1
ATOM 1612 C C . GLU A 1 198 ? -6.964 4.774 6.643 1.00 89.75 198 GLU A C 1
ATOM 1614 O O . GLU A 1 198 ? -7.933 4.040 6.465 1.00 89.75 198 GLU A O 1
ATOM 1619 N N . CYS A 1 199 ? -7.047 5.898 7.353 1.00 87.31 199 CYS A N 1
ATOM 1620 C CA . CYS A 1 199 ? -8.302 6.400 7.893 1.00 87.31 199 CYS A CA 1
ATOM 1621 C C . CYS A 1 199 ? -9.020 7.291 6.869 1.00 87.31 199 CYS A C 1
ATOM 1623 O O . CYS A 1 199 ? -8.489 8.339 6.485 1.00 87.31 199 CYS A O 1
ATOM 1625 N N . TYR A 1 200 ? -10.257 6.945 6.493 1.00 84.12 200 TYR A N 1
ATOM 1626 C CA . TYR A 1 200 ? -11.053 7.760 5.565 1.00 84.12 200 TYR A CA 1
ATOM 1627 C C . TYR A 1 200 ? -11.844 8.893 6.241 1.00 84.12 200 TYR A C 1
ATOM 1629 O O . TYR A 1 200 ? -12.371 9.755 5.538 1.00 84.12 200 TYR A O 1
ATOM 1637 N N . LYS A 1 201 ? -11.861 8.978 7.581 1.00 75.56 201 LYS A N 1
ATOM 1638 C CA . LYS A 1 201 ? -12.446 10.074 8.388 1.00 75.56 201 LYS A CA 1
ATOM 1639 C C . LYS A 1 201 ? -13.965 10.235 8.193 1.00 75.56 201 LYS A C 1
ATOM 1641 O O . LYS A 1 201 ? -14.436 11.207 7.590 1.00 75.56 201 LYS A O 1
ATOM 1646 N N . GLY A 1 202 ? -14.736 9.310 8.771 1.00 59.50 202 GLY A N 1
ATOM 1647 C CA . GLY A 1 202 ? -16.190 9.139 8.596 1.00 59.50 202 GLY A CA 1
ATOM 1648 C C . GLY A 1 202 ? -17.104 10.383 8.675 1.00 59.50 202 GLY A C 1
ATOM 1649 O O . GLY A 1 202 ? -18.137 10.410 8.017 1.00 59.50 202 GLY A O 1
ATOM 1650 N N . GLY A 1 203 ? -16.748 11.456 9.392 1.00 54.69 203 GLY A N 1
ATOM 1651 C CA . GLY A 1 203 ? -17.648 12.606 9.626 1.00 54.69 203 GLY A CA 1
ATOM 1652 C C . GLY A 1 203 ? -17.880 13.579 8.452 1.00 54.69 203 GLY A C 1
ATOM 1653 O O . GLY A 1 203 ? -18.799 14.388 8.510 1.00 54.69 203 GLY A O 1
ATOM 1654 N N . GLY A 1 204 ? -17.078 13.527 7.381 1.00 47.19 204 GLY A N 1
ATOM 1655 C CA . GLY A 1 204 ? -17.219 14.436 6.220 1.00 47.19 204 GLY A CA 1
ATOM 1656 C C . GLY A 1 204 ? -16.824 13.837 4.866 1.00 47.19 204 GLY A C 1
ATOM 1657 O O . GLY A 1 204 ? -17.078 14.435 3.818 1.00 47.19 204 GLY A O 1
ATOM 1658 N N . ASN A 1 205 ? -16.231 12.643 4.882 1.00 50.41 205 ASN A N 1
ATOM 1659 C CA . ASN A 1 205 ? -15.790 11.901 3.702 1.00 50.41 205 ASN A CA 1
ATOM 1660 C C . ASN A 1 205 ? -16.671 10.688 3.375 1.00 50.41 205 ASN A C 1
ATOM 1662 O O . ASN A 1 205 ? -16.406 10.024 2.384 1.00 50.41 205 ASN A O 1
ATOM 1666 N N . LYS A 1 206 ? -17.762 10.456 4.122 1.00 54.69 206 LYS A N 1
ATOM 1667 C CA . LYS A 1 206 ? -18.810 9.468 3.789 1.00 54.69 206 LYS A CA 1
ATOM 1668 C C . LYS A 1 206 ? -19.576 9.783 2.491 1.00 54.69 206 LYS A C 1
ATOM 1670 O O . LYS A 1 206 ? -20.458 9.023 2.109 1.00 54.69 206 LYS A O 1
ATOM 1675 N N . LYS A 1 207 ? -19.282 10.902 1.808 1.00 63.00 207 LYS A N 1
ATOM 1676 C CA . LYS A 1 207 ? -19.862 11.179 0.487 1.00 63.00 207 LYS A CA 1
ATOM 1677 C C . LYS A 1 207 ? -19.408 10.088 -0.477 1.00 63.00 207 LYS A C 1
ATOM 1679 O O . LYS A 1 207 ? -18.206 9.942 -0.676 1.00 63.00 207 LYS A O 1
ATOM 1684 N N . LEU A 1 208 ? -20.375 9.409 -1.086 1.00 64.75 2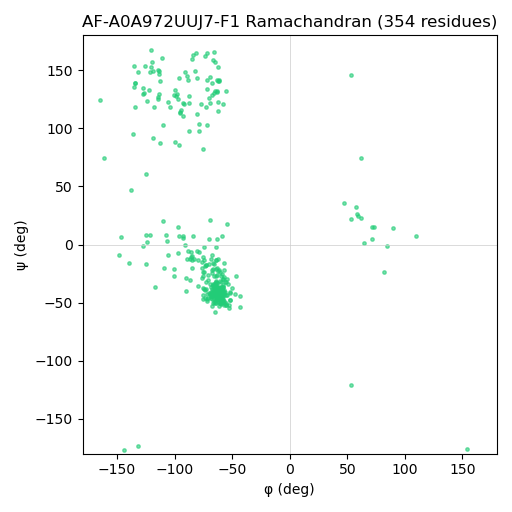08 LEU A N 1
ATOM 1685 C CA . LEU A 1 208 ? -20.172 8.261 -1.970 1.00 64.75 208 LEU A CA 1
ATOM 1686 C C . LEU A 1 208 ? -19.010 8.470 -2.953 1.00 64.75 208 LEU A C 1
ATOM 1688 O O . LEU A 1 208 ? -18.020 7.750 -2.905 1.00 64.75 208 LEU A O 1
ATOM 1692 N N . ALA A 1 209 ? -19.054 9.580 -3.695 1.00 69.25 209 ALA A N 1
ATOM 1693 C CA . ALA A 1 209 ? -18.039 9.942 -4.681 1.00 69.25 209 ALA A CA 1
ATOM 1694 C C . ALA A 1 209 ? -16.604 10.019 -4.123 1.00 69.25 209 ALA A C 1
ATOM 1696 O O . ALA A 1 209 ? -15.648 9.734 -4.832 1.00 69.25 209 ALA A O 1
ATOM 1697 N N . ARG A 1 210 ? -16.409 10.402 -2.852 1.00 73.50 210 ARG A N 1
ATOM 1698 C CA . ARG A 1 210 ? -15.063 10.467 -2.251 1.00 73.50 210 ARG A CA 1
ATOM 1699 C C . ARG A 1 210 ? -14.520 9.087 -1.912 1.00 73.50 210 ARG A C 1
ATOM 1701 O O . ARG A 1 210 ? -13.320 8.872 -2.052 1.00 73.50 210 ARG A O 1
ATOM 1708 N N . ILE A 1 211 ? -15.387 8.187 -1.453 1.00 76.31 211 ILE A N 1
ATOM 1709 C CA . ILE A 1 211 ? -15.015 6.795 -1.208 1.00 76.31 211 ILE A CA 1
ATOM 1710 C C . ILE A 1 211 ? -14.727 6.122 -2.550 1.00 76.31 211 ILE A C 1
ATOM 1712 O O . ILE A 1 211 ? -13.666 5.530 -2.681 1.00 76.31 211 ILE A O 1
ATOM 1716 N N . GLU A 1 212 ? -15.574 6.302 -3.565 1.00 79.00 212 GLU A N 1
ATOM 1717 C CA . GLU A 1 212 ? -15.342 5.774 -4.921 1.00 79.00 212 GLU A CA 1
ATOM 1718 C C . GLU A 1 212 ? -14.000 6.235 -5.490 1.00 79.00 212 GLU A C 1
ATOM 1720 O O . GLU A 1 212 ? -13.178 5.397 -5.837 1.00 79.00 212 GLU A O 1
ATOM 1725 N N . MET A 1 213 ? -13.702 7.540 -5.452 1.00 81.81 213 MET A N 1
ATOM 1726 C CA . MET A 1 213 ? -12.401 8.061 -5.892 1.00 81.81 213 MET A CA 1
ATOM 1727 C C . MET A 1 213 ? -11.216 7.445 -5.131 1.00 81.81 213 MET A C 1
ATOM 1729 O O . MET A 1 213 ? -10.144 7.242 -5.703 1.00 81.81 213 MET A O 1
ATOM 1733 N N . LEU A 1 214 ? -11.376 7.172 -3.832 1.00 83.50 214 LEU A N 1
ATOM 1734 C CA . LEU A 1 214 ? -10.343 6.522 -3.025 1.00 83.50 214 LEU A CA 1
ATOM 1735 C C . LEU A 1 214 ? -10.170 5.050 -3.426 1.00 83.50 214 LEU A C 1
ATOM 1737 O O . LEU A 1 214 ? -9.039 4.576 -3.534 1.00 83.50 214 LEU A O 1
ATOM 1741 N N . LEU A 1 215 ? -11.279 4.345 -3.670 1.00 86.69 215 LEU A N 1
ATOM 1742 C CA . LEU A 1 215 ? -11.283 2.963 -4.139 1.00 86.69 215 LEU A CA 1
ATOM 1743 C C . LEU A 1 215 ? -10.661 2.855 -5.537 1.00 86.69 215 LEU A C 1
ATOM 1745 O O . LEU A 1 215 ? -9.789 2.011 -5.735 1.00 86.69 215 LEU A O 1
ATOM 1749 N N . ASP A 1 216 ? -11.042 3.731 -6.468 1.00 86.81 216 ASP A N 1
ATOM 1750 C CA . ASP A 1 216 ? -10.481 3.816 -7.820 1.00 86.81 216 ASP A CA 1
ATOM 1751 C C . ASP A 1 216 ? -8.970 4.033 -7.764 1.00 86.81 216 ASP A C 1
ATOM 1753 O O . ASP A 1 216 ? -8.216 3.229 -8.304 1.00 86.81 216 ASP A O 1
ATOM 1757 N N . LYS A 1 217 ? -8.506 5.036 -7.005 1.00 86.31 217 LYS A N 1
ATOM 1758 C CA . LYS A 1 217 ? -7.074 5.312 -6.819 1.00 86.31 217 LYS A CA 1
ATOM 1759 C C . LYS A 1 217 ? -6.299 4.065 -6.383 1.00 86.31 217 LYS A C 1
ATOM 1761 O O . LYS A 1 217 ? -5.227 3.784 -6.917 1.00 86.31 217 LYS A O 1
ATOM 1766 N N . TYR A 1 218 ? -6.799 3.328 -5.390 1.00 86.88 218 TYR A N 1
ATOM 1767 C CA . TYR A 1 218 ? -6.092 2.158 -4.870 1.00 86.88 218 TYR A CA 1
ATOM 1768 C C . TYR A 1 218 ? -6.162 0.955 -5.810 1.00 86.88 218 TYR A C 1
ATOM 1770 O O . TYR A 1 218 ? -5.144 0.284 -6.001 1.00 86.88 218 TYR A O 1
ATOM 1778 N N . LYS A 1 219 ? -7.302 0.728 -6.469 1.00 85.25 219 LYS A N 1
ATOM 1779 C CA . LYS A 1 219 ? -7.430 -0.277 -7.534 1.00 85.25 219 LYS A CA 1
ATOM 1780 C C . LYS A 1 219 ? -6.517 0.025 -8.719 1.00 85.25 219 LYS A C 1
ATOM 1782 O O . LYS A 1 219 ? -5.905 -0.887 -9.279 1.00 85.25 219 LYS A O 1
ATOM 1787 N N . ASP A 1 220 ? -6.376 1.296 -9.077 1.00 82.44 220 ASP A N 1
ATOM 1788 C CA . ASP A 1 220 ? -5.531 1.728 -10.182 1.00 82.44 220 ASP A CA 1
ATOM 1789 C C . ASP A 1 220 ? -4.054 1.444 -9.917 1.00 82.44 220 ASP A C 1
ATOM 1791 O O . ASP A 1 220 ? -3.346 1.009 -10.824 1.00 82.44 220 ASP A O 1
ATOM 1795 N N . ILE A 1 221 ? -3.607 1.555 -8.670 1.00 78.94 221 ILE A N 1
ATOM 1796 C CA . ILE A 1 221 ? -2.222 1.240 -8.289 1.00 78.94 221 ILE A CA 1
ATOM 1797 C C . ILE A 1 221 ? -2.026 -0.274 -8.042 1.00 78.94 221 ILE A C 1
ATOM 1799 O O . ILE A 1 221 ? -0.892 -0.752 -8.012 1.00 78.94 221 ILE A O 1
ATOM 1803 N N . GLY A 1 222 ? -3.121 -1.042 -7.945 1.00 78.50 222 GLY A N 1
ATOM 1804 C CA . GLY A 1 222 ? -3.131 -2.507 -7.868 1.00 78.50 222 GLY A CA 1
ATOM 1805 C C . GLY A 1 222 ? -3.531 -3.091 -6.507 1.00 78.50 222 GLY A C 1
ATOM 1806 O O . GLY A 1 222 ? -3.451 -4.298 -6.315 1.00 78.50 222 GLY A O 1
ATOM 1807 N N . TYR A 1 223 ? -3.977 -2.291 -5.543 1.00 86.25 223 TYR A N 1
ATOM 1808 C CA . TYR A 1 223 ? -4.259 -2.797 -4.199 1.00 86.25 223 TYR A CA 1
ATOM 1809 C C . TYR A 1 223 ? -5.485 -3.719 -4.129 1.00 86.25 223 TYR A C 1
ATOM 1811 O O . TYR A 1 223 ? -6.509 -3.485 -4.773 1.00 86.25 223 TYR A O 1
ATOM 1819 N N . SER A 1 224 ? -5.399 -4.737 -3.269 1.00 88.06 224 SER A N 1
ATOM 1820 C CA . SER A 1 224 ? -6.571 -5.429 -2.718 1.00 88.06 224 SER A CA 1
ATOM 1821 C C . SER A 1 224 ? -7.181 -4.563 -1.629 1.00 88.06 224 SER A C 1
ATOM 1823 O O . SER A 1 224 ? -6.511 -4.242 -0.650 1.00 88.06 224 SER A O 1
ATOM 1825 N N . ILE A 1 225 ? -8.443 -4.173 -1.781 1.00 90.56 225 ILE A N 1
ATOM 1826 C CA . ILE A 1 225 ? -9.078 -3.262 -0.828 1.00 90.56 225 ILE A CA 1
ATOM 1827 C C . ILE A 1 225 ? -9.925 -4.044 0.172 1.00 90.56 225 ILE A C 1
ATOM 1829 O O . ILE A 1 225 ? -10.804 -4.824 -0.206 1.00 90.56 225 ILE A O 1
ATOM 1833 N N . TYR A 1 226 ? -9.657 -3.771 1.444 1.00 91.88 226 TYR A N 1
ATOM 1834 C CA . TYR A 1 226 ? -10.442 -4.149 2.604 1.00 91.88 226 TYR A CA 1
ATOM 1835 C C . TYR A 1 226 ? -11.017 -2.894 3.243 1.00 91.88 226 TYR A C 1
ATOM 1837 O O . TYR A 1 226 ? -10.421 -1.814 3.188 1.00 91.88 226 TYR A O 1
ATOM 1845 N N . PHE A 1 227 ? -12.185 -3.036 3.850 1.00 89.81 227 PHE A N 1
ATOM 1846 C CA . PHE A 1 227 ? -12.928 -1.903 4.370 1.00 89.81 227 PHE A CA 1
ATOM 1847 C C . PHE A 1 227 ? -13.468 -2.211 5.760 1.00 89.81 227 PHE A C 1
ATOM 1849 O O . PHE A 1 227 ? -14.018 -3.285 5.994 1.00 89.81 227 PHE A O 1
ATOM 1856 N N . GLN A 1 228 ? -13.335 -1.258 6.672 1.00 90.00 228 GLN A N 1
ATOM 1857 C CA . GLN A 1 228 ? -13.961 -1.284 7.982 1.00 90.00 228 GLN A CA 1
ATOM 1858 C C . GLN A 1 228 ? -14.837 -0.041 8.148 1.00 90.00 228 GLN A C 1
ATOM 1860 O O . GLN A 1 228 ? -14.386 1.066 7.868 1.00 90.00 228 GLN A O 1
ATOM 1865 N N . GLY A 1 229 ? -16.069 -0.225 8.625 1.00 85.44 229 GLY A N 1
ATOM 1866 C CA . GLY A 1 229 ? -16.937 0.876 9.060 1.00 85.44 229 GLY A CA 1
ATOM 1867 C C . GLY A 1 229 ? -17.792 0.523 10.272 1.00 85.44 229 GLY A C 1
ATOM 1868 O O . GLY A 1 229 ? -17.692 -0.589 10.795 1.00 85.44 229 GLY A O 1
ATOM 1869 N N . ASP A 1 230 ? -18.653 1.449 10.683 1.00 78.69 230 ASP A N 1
ATOM 1870 C CA . ASP A 1 230 ? -19.531 1.277 11.847 1.00 78.69 230 ASP A CA 1
ATOM 1871 C C . ASP A 1 230 ? -21.017 1.208 11.425 1.00 78.69 230 ASP A C 1
ATOM 1873 O O . ASP A 1 230 ? -21.440 1.831 10.445 1.00 78.69 230 ASP A O 1
ATOM 1877 N N . ARG A 1 231 ? -21.833 0.419 12.142 1.00 73.69 231 ARG A N 1
ATOM 1878 C CA . ARG A 1 231 ? -23.292 0.279 11.912 1.00 73.69 231 ARG A CA 1
ATOM 1879 C C . ARG A 1 231 ? -24.134 1.304 12.667 1.00 73.69 231 ARG A C 1
ATOM 1881 O O . ARG A 1 231 ? -25.356 1.308 12.502 1.00 73.69 231 ARG A O 1
ATOM 1888 N N . ASP A 1 232 ? -23.515 2.122 13.517 1.00 65.00 232 ASP A N 1
ATOM 1889 C CA . ASP A 1 232 ? -24.185 3.115 14.367 1.00 65.00 232 ASP A CA 1
ATOM 1890 C C . ASP A 1 232 ? -25.422 2.543 15.111 1.00 65.00 232 ASP A C 1
ATOM 1892 O O . ASP A 1 232 ? -26.445 3.213 15.254 1.00 65.00 232 ASP A O 1
ATOM 1896 N N . GLY A 1 233 ? -25.376 1.274 15.545 1.00 53.28 233 GLY A N 1
ATOM 1897 C CA . GLY A 1 233 ? -26.455 0.638 16.313 1.00 53.28 233 GLY A CA 1
ATOM 1898 C C . GLY A 1 233 ? -27.734 0.272 15.540 1.00 53.28 233 GLY A C 1
ATOM 1899 O O . GLY A 1 233 ? -28.756 -0.005 16.167 1.00 53.28 233 GLY A O 1
ATOM 1900 N N . LYS A 1 234 ? -27.730 0.246 14.198 1.00 58.94 234 LYS A N 1
ATOM 1901 C CA . LYS A 1 234 ? -28.907 -0.173 13.409 1.00 58.94 234 LYS A CA 1
ATOM 1902 C C . LYS A 1 234 ? -29.046 -1.703 13.371 1.00 58.94 234 LYS A C 1
ATOM 1904 O O . LYS A 1 234 ? -28.419 -2.379 12.559 1.00 58.94 234 LYS A O 1
ATOM 1909 N N . GLU A 1 235 ? -29.901 -2.241 14.244 1.00 50.66 235 GLU A N 1
ATOM 1910 C CA . GLU A 1 235 ? -30.067 -3.686 14.510 1.00 50.66 235 GLU A CA 1
ATOM 1911 C C . GLU A 1 235 ? -30.552 -4.528 13.309 1.00 50.66 235 GLU A C 1
ATOM 1913 O O . GLU A 1 235 ? -30.254 -5.718 13.248 1.00 50.66 235 GLU A O 1
ATOM 1918 N N . ASN A 1 236 ? -31.218 -3.926 12.317 1.00 49.06 236 ASN A N 1
ATOM 1919 C CA . ASN A 1 236 ? -31.784 -4.652 11.168 1.00 49.06 236 ASN A CA 1
ATOM 1920 C C . ASN A 1 236 ? -30.856 -4.735 9.946 1.00 49.06 236 ASN A C 1
ATOM 1922 O O . ASN A 1 236 ? -31.285 -5.220 8.902 1.00 49.06 236 ASN A O 1
ATOM 1926 N N . GLN A 1 237 ? -29.607 -4.265 10.059 1.00 50.69 237 GLN A N 1
ATOM 1927 C CA . GLN A 1 237 ? -28.684 -4.238 8.928 1.00 50.69 237 GLN A CA 1
ATOM 1928 C C . GLN A 1 237 ? -27.740 -5.442 8.933 1.00 50.69 237 GLN A C 1
ATOM 1930 O O . GLN A 1 237 ? -26.984 -5.678 9.880 1.00 50.69 237 GLN A O 1
ATOM 1935 N N . THR A 1 238 ? -27.720 -6.173 7.822 1.00 48.97 238 THR A N 1
ATOM 1936 C CA . THR A 1 238 ? -26.925 -7.388 7.557 1.00 48.97 238 THR A CA 1
ATOM 1937 C C . THR A 1 238 ? -25.402 -7.184 7.562 1.00 48.97 238 THR A C 1
ATOM 1939 O O . THR A 1 238 ? -24.646 -8.121 7.306 1.00 48.97 238 THR A O 1
ATOM 1942 N N . GLY A 1 239 ? -24.925 -5.985 7.897 1.00 49.78 239 GLY A N 1
ATOM 1943 C CA . GLY A 1 239 ? -23.507 -5.704 8.090 1.00 49.78 239 GLY A CA 1
ATOM 1944 C C . GLY A 1 239 ? -22.737 -5.270 6.864 1.00 49.78 239 GLY A C 1
ATOM 1945 O O . GLY A 1 239 ? -21.512 -5.283 6.889 1.00 49.78 239 GLY A O 1
ATOM 1946 N N . TYR A 1 240 ? -23.444 -4.900 5.801 1.00 55.38 240 TYR A N 1
ATOM 1947 C CA . TYR A 1 240 ? -22.845 -4.298 4.616 1.00 55.38 240 TYR A CA 1
ATOM 1948 C C . TYR A 1 240 ? -23.767 -3.279 3.939 1.00 55.38 240 TYR A C 1
ATOM 1950 O O . TYR A 1 240 ? -23.427 -2.792 2.875 1.00 55.38 240 TYR A O 1
ATOM 1958 N N . GLU A 1 241 ? -24.920 -2.926 4.516 1.00 59.47 241 GLU A N 1
ATOM 1959 C CA . GLU A 1 241 ? -25.927 -2.085 3.845 1.00 59.47 241 GLU A CA 1
ATOM 1960 C C . GLU A 1 241 ? -25.446 -0.657 3.577 1.00 59.47 241 GLU A C 1
ATOM 1962 O O . GLU A 1 241 ? -25.714 -0.106 2.512 1.00 59.47 241 GLU A O 1
ATOM 1967 N N . SER A 1 242 ? -24.636 -0.096 4.480 1.00 62.06 242 SER A N 1
ATOM 1968 C CA . SER A 1 242 ? -23.912 1.162 4.244 1.00 62.06 242 SER A CA 1
ATOM 1969 C C . SER A 1 242 ? -22.873 1.070 3.116 1.00 62.06 242 SER A C 1
ATOM 1971 O O . SER A 1 242 ? -22.410 2.099 2.628 1.00 62.06 242 SER A O 1
ATOM 1973 N N . PHE A 1 243 ? -22.537 -0.145 2.677 1.00 71.19 243 PHE A N 1
ATOM 1974 C CA . PHE A 1 243 ? -21.606 -0.442 1.590 1.00 71.19 243 PHE A CA 1
ATOM 1975 C C . PHE A 1 243 ? -22.241 -1.249 0.448 1.00 71.19 243 PHE A C 1
ATOM 1977 O O . PHE A 1 243 ? -21.526 -1.678 -0.456 1.00 71.19 243 PHE A O 1
ATOM 1984 N N . PHE A 1 244 ? -23.565 -1.444 0.459 1.00 72.50 244 PHE A N 1
ATOM 1985 C CA . PHE A 1 244 ? -24.278 -2.315 -0.480 1.00 72.50 244 PHE A CA 1
ATOM 1986 C C . PHE A 1 244 ? -24.018 -1.887 -1.920 1.00 72.50 244 PHE A C 1
ATOM 1988 O O . PHE A 1 244 ? -23.664 -2.702 -2.765 1.00 72.50 244 PHE A O 1
ATOM 1995 N N . GLN A 1 245 ? -24.065 -0.575 -2.148 1.00 73.12 245 GLN A N 1
ATOM 1996 C CA . GLN A 1 245 ? -23.786 0.042 -3.438 1.00 73.12 245 GLN A CA 1
ATOM 1997 C C . GLN A 1 245 ? -22.369 -0.266 -3.942 1.00 73.12 245 GLN A C 1
ATOM 1999 O O . GLN A 1 245 ? -22.201 -0.499 -5.135 1.00 73.12 245 GLN A O 1
ATOM 2004 N N . TYR A 1 246 ? -21.361 -0.346 -3.063 1.00 77.38 246 TYR A N 1
ATOM 2005 C CA . TYR A 1 246 ? -19.991 -0.722 -3.447 1.00 77.38 246 TYR A CA 1
ATOM 2006 C C . TYR A 1 246 ? -19.846 -2.222 -3.716 1.00 77.38 246 TYR A C 1
ATOM 2008 O O . TYR A 1 246 ? -18.974 -2.631 -4.474 1.00 77.38 246 TYR A O 1
ATOM 2016 N N . VAL A 1 247 ? -20.678 -3.059 -3.098 1.00 81.81 247 VAL A N 1
ATOM 2017 C CA . VAL A 1 247 ? -20.683 -4.498 -3.384 1.00 81.81 247 VAL A CA 1
ATOM 2018 C C . VAL A 1 247 ? -21.364 -4.770 -4.726 1.00 81.81 247 VAL A C 1
ATOM 2020 O O . VAL A 1 247 ? -20.794 -5.468 -5.561 1.00 81.81 247 VAL A O 1
ATOM 2023 N N . GLU A 1 248 ? -22.530 -4.169 -4.982 1.00 80.81 248 GLU A N 1
ATOM 2024 C CA . GLU A 1 248 ? -23.269 -4.348 -6.244 1.00 80.81 248 GLU A CA 1
ATOM 2025 C C . GLU A 1 248 ? -22.511 -3.835 -7.470 1.00 80.81 248 GLU A C 1
ATOM 2027 O O . GLU A 1 248 ? -22.530 -4.460 -8.526 1.00 80.81 248 GLU A O 1
ATOM 2032 N N . SER A 1 249 ? -21.798 -2.723 -7.324 1.00 76.38 249 SER A N 1
ATOM 2033 C CA . SER A 1 249 ? -20.948 -2.156 -8.378 1.00 76.38 249 SER A CA 1
ATOM 2034 C C . SER A 1 249 ? -19.635 -2.922 -8.598 1.00 76.38 249 SER A C 1
ATOM 2036 O O . SER A 1 249 ? -18.847 -2.554 -9.469 1.00 76.38 249 SER A O 1
ATOM 2038 N N . GLY A 1 250 ? -19.356 -3.974 -7.816 1.00 79.44 250 GLY A N 1
ATOM 2039 C CA . GLY A 1 250 ? -18.093 -4.717 -7.878 1.00 79.44 250 GLY A CA 1
ATOM 2040 C C . GLY A 1 250 ? -16.897 -3.937 -7.316 1.00 79.44 250 GLY A C 1
ATOM 2041 O O . GLY A 1 250 ? -15.733 -4.298 -7.539 1.00 79.44 250 GLY A O 1
ATOM 2042 N N . TYR A 1 251 ? -17.151 -2.851 -6.581 1.00 78.00 251 TYR A N 1
ATOM 2043 C CA . TYR A 1 251 ? -16.111 -2.078 -5.922 1.00 78.00 251 TYR A CA 1
ATOM 2044 C C . TYR A 1 251 ? -15.436 -2.852 -4.790 1.00 78.00 251 TYR A C 1
ATOM 2046 O O . TYR A 1 251 ? -14.205 -2.863 -4.714 1.00 78.00 251 TYR A O 1
ATOM 2054 N N . LEU A 1 252 ? -16.227 -3.547 -3.975 1.00 83.38 252 LEU A N 1
ATOM 2055 C CA . LEU A 1 252 ? -15.781 -4.335 -2.830 1.00 83.38 252 LEU A CA 1
ATOM 2056 C C . LEU A 1 252 ? -16.410 -5.728 -2.855 1.00 83.38 252 LEU A C 1
ATOM 2058 O O . LEU A 1 252 ? -17.545 -5.907 -3.286 1.00 83.38 252 LEU A O 1
ATOM 2062 N N . LYS A 1 253 ? -15.684 -6.718 -2.339 1.00 87.25 253 LYS A N 1
ATOM 2063 C CA . LYS A 1 253 ? -16.261 -8.033 -2.050 1.00 87.25 253 LYS A CA 1
ATOM 2064 C C . LYS A 1 253 ? -16.812 -8.044 -0.631 1.00 87.25 253 LYS A C 1
ATOM 2066 O O . LYS A 1 253 ? -16.218 -7.434 0.257 1.00 87.25 253 LYS A O 1
ATOM 2071 N N . LYS A 1 254 ? -17.918 -8.752 -0.397 1.00 86.38 254 LYS A N 1
ATOM 2072 C CA . LYS A 1 254 ? -18.562 -8.806 0.926 1.00 86.38 254 LYS A CA 1
ATOM 2073 C C . LYS A 1 254 ? -17.610 -9.345 1.998 1.00 86.38 254 LYS A C 1
ATOM 2075 O O . LYS A 1 254 ? -17.589 -8.839 3.113 1.00 86.38 254 LYS A O 1
ATOM 2080 N N . GLU A 1 255 ? -16.793 -10.333 1.649 1.00 88.94 255 GLU A N 1
ATOM 2081 C CA . GLU A 1 255 ? -15.775 -10.923 2.521 1.00 88.94 255 GLU A CA 1
ATOM 2082 C C . GLU A 1 255 ? -14.630 -9.966 2.898 1.00 88.94 255 GLU A C 1
ATOM 2084 O O . GLU A 1 255 ? -13.944 -10.213 3.889 1.00 88.94 255 GLU A O 1
ATOM 2089 N N . ASN A 1 256 ? -14.457 -8.861 2.165 1.00 91.00 256 ASN A N 1
ATOM 2090 C CA . ASN A 1 256 ? -13.436 -7.842 2.422 1.00 91.00 256 ASN A CA 1
ATOM 2091 C C . ASN A 1 256 ? -13.951 -6.691 3.302 1.00 91.00 256 ASN A C 1
ATOM 2093 O O . ASN A 1 256 ? -13.258 -5.686 3.466 1.00 91.00 256 ASN A O 1
ATOM 2097 N N . ILE A 1 257 ? -15.165 -6.808 3.843 1.00 89.44 257 ILE A N 1
ATOM 2098 C CA . ILE A 1 257 ? -15.807 -5.770 4.648 1.00 89.44 257 ILE A CA 1
ATOM 2099 C C . ILE A 1 257 ? -15.965 -6.266 6.084 1.00 89.44 257 ILE A C 1
ATOM 2101 O O . ILE A 1 257 ? -16.538 -7.327 6.332 1.00 89.44 257 ILE A O 1
ATOM 2105 N N . PHE A 1 258 ? -15.517 -5.452 7.035 1.00 89.81 258 PHE A N 1
ATOM 2106 C CA . PHE A 1 258 ? -15.829 -5.598 8.449 1.00 89.81 258 PHE A CA 1
ATOM 2107 C C . PHE A 1 258 ? -16.698 -4.431 8.917 1.00 89.81 258 PHE A C 1
ATOM 2109 O O . PHE A 1 258 ? -16.482 -3.285 8.527 1.00 89.81 258 PHE A O 1
ATOM 2116 N N . GLN A 1 259 ? -17.685 -4.705 9.766 1.00 87.25 259 GLN A N 1
ATOM 2117 C CA . GLN A 1 259 ? -18.512 -3.653 10.345 1.00 87.25 259 GLN A CA 1
ATOM 2118 C C . GLN A 1 259 ? -18.704 -3.850 11.839 1.00 87.25 259 GLN A C 1
ATOM 2120 O O . GLN A 1 259 ? -19.336 -4.839 12.224 1.00 87.25 259 GLN A O 1
ATOM 2125 N N . PHE A 1 260 ? -18.245 -2.885 12.639 1.00 85.75 260 PHE A N 1
ATOM 2126 C CA . PHE A 1 260 ? -18.582 -2.832 14.059 1.00 85.75 260 PHE A CA 1
ATOM 2127 C C . PHE A 1 260 ? -20.072 -2.519 14.224 1.00 85.75 260 PHE A C 1
ATOM 2129 O O . PHE A 1 260 ? -20.640 -1.697 13.504 1.00 85.75 260 PHE A O 1
ATOM 2136 N N . LYS A 1 261 ? -20.732 -3.178 15.171 1.00 81.19 261 LYS A N 1
ATOM 2137 C CA . LYS A 1 261 ? -22.116 -2.905 15.568 1.00 81.19 261 LYS A CA 1
ATOM 2138 C C . LYS A 1 261 ? -22.224 -1.551 16.265 1.00 81.19 261 LYS A C 1
ATOM 2140 O O . LYS A 1 261 ? -23.217 -0.849 16.071 1.00 81.19 261 LYS A O 1
ATOM 2145 N N . PHE A 1 262 ? -21.205 -1.203 17.047 1.00 79.44 262 PHE A N 1
ATOM 2146 C CA . PHE A 1 262 ? -21.126 0.005 17.866 1.00 79.44 262 PHE A CA 1
ATOM 2147 C C . PHE A 1 262 ? -19.781 0.722 17.666 1.00 79.44 262 PHE A C 1
ATOM 2149 O O . PHE A 1 262 ? -18.989 0.334 16.815 1.00 79.44 262 PHE A O 1
ATOM 2156 N N . ASP A 1 263 ? -19.514 1.761 18.460 1.00 82.12 263 ASP A N 1
ATOM 2157 C CA . ASP A 1 263 ? -18.205 2.421 18.491 1.00 82.12 263 ASP A CA 1
ATOM 2158 C C . ASP A 1 263 ? -17.094 1.459 18.960 1.00 82.12 263 ASP A C 1
ATOM 2160 O O . ASP A 1 263 ? -17.335 0.580 19.793 1.00 82.12 263 ASP A O 1
ATOM 2164 N N . PHE A 1 264 ? -15.851 1.708 18.531 1.00 86.25 264 PHE A N 1
ATOM 2165 C CA . PHE A 1 264 ? -14.650 0.964 18.941 1.00 86.25 264 PHE A CA 1
ATOM 2166 C C . PHE A 1 264 ? -14.563 0.656 20.442 1.00 86.25 264 PHE A C 1
ATOM 2168 O O . PHE A 1 264 ? -14.236 -0.466 20.823 1.00 86.25 264 PHE A O 1
ATOM 2175 N N . GLU A 1 265 ? -14.865 1.620 21.318 1.00 86.19 265 GLU A N 1
ATOM 2176 C CA . GLU A 1 265 ? -14.786 1.399 22.768 1.00 86.19 265 GLU A CA 1
ATOM 2177 C C . GLU A 1 265 ? -15.785 0.350 23.255 1.00 86.19 265 GLU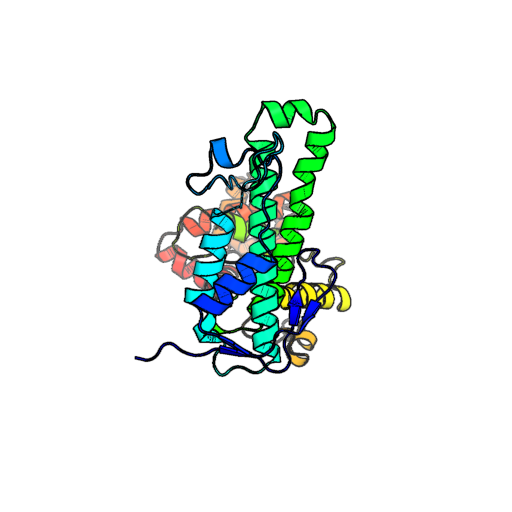 A C 1
ATOM 2179 O O . GLU A 1 265 ? -15.506 -0.378 24.201 1.00 86.19 265 GLU A O 1
ATOM 2184 N N . THR A 1 266 ? -16.941 0.262 22.598 1.00 85.50 266 THR A N 1
ATOM 2185 C CA . THR A 1 266 ? -17.975 -0.730 22.915 1.00 85.50 266 THR A CA 1
ATOM 2186 C C . THR A 1 266 ? -17.582 -2.118 22.402 1.00 85.50 266 THR A C 1
ATOM 2188 O O . THR A 1 266 ? -18.034 -3.121 22.945 1.00 85.50 266 THR A O 1
ATOM 2191 N N . ALA A 1 267 ? -16.706 -2.194 21.396 1.00 87.44 267 ALA A N 1
ATOM 2192 C CA . ALA A 1 267 ? -16.192 -3.454 20.869 1.00 87.44 267 ALA A CA 1
ATOM 2193 C C . ALA A 1 267 ? -15.121 -4.106 21.770 1.00 87.44 267 ALA A C 1
ATOM 2195 O O . ALA A 1 267 ? -14.807 -5.288 21.588 1.00 87.44 267 ALA A O 1
ATOM 2196 N N . LEU A 1 268 ? -14.553 -3.358 22.728 1.00 88.31 268 LEU A N 1
ATOM 2197 C CA . LEU A 1 268 ? -13.568 -3.863 23.687 1.00 88.31 268 LEU A CA 1
ATOM 2198 C C . LEU A 1 268 ? -14.221 -4.797 24.718 1.00 88.31 268 LEU A C 1
ATOM 2200 O O . LEU A 1 268 ? -15.297 -4.490 25.233 1.00 88.31 268 LEU A O 1
ATOM 2204 N N . PRO A 1 269 ? -13.546 -5.888 25.131 1.00 88.50 269 PRO A N 1
ATOM 2205 C CA . PRO A 1 269 ? -13.940 -6.608 26.337 1.00 88.50 269 PRO A CA 1
ATOM 2206 C C . PRO A 1 269 ? -13.990 -5.659 27.543 1.00 88.50 269 PRO A C 1
ATOM 2208 O O . PRO A 1 269 ? -13.029 -4.926 27.789 1.00 88.50 269 PRO A O 1
ATOM 2211 N N . LYS A 1 270 ? -15.074 -5.696 28.328 1.00 88.19 270 LYS A N 1
ATOM 2212 C CA . LYS A 1 270 ? -15.284 -4.776 29.463 1.00 88.19 270 LYS A CA 1
ATOM 2213 C C . LYS A 1 270 ? -14.123 -4.775 30.459 1.00 88.19 270 LYS A C 1
ATOM 2215 O O . LYS A 1 270 ? -13.661 -3.707 30.841 1.00 88.19 270 LYS A O 1
ATOM 2220 N N . GLN A 1 271 ? -13.596 -5.951 30.808 1.00 89.00 271 GLN A N 1
ATOM 2221 C CA . GLN A 1 271 ? -12.431 -6.072 31.693 1.00 89.00 271 GLN A CA 1
ATOM 2222 C C . GLN A 1 271 ? -11.200 -5.343 31.137 1.00 89.00 271 GLN A C 1
ATOM 2224 O O . GLN A 1 271 ? -10.465 -4.697 31.881 1.00 89.00 271 GLN A O 1
ATOM 2229 N N . LEU A 1 272 ? -10.978 -5.420 29.820 1.00 90.12 272 LEU A N 1
ATOM 2230 C CA . LEU A 1 272 ? -9.867 -4.732 29.170 1.00 90.12 272 LEU A CA 1
ATOM 2231 C C . LEU A 1 272 ? -10.063 -3.216 29.222 1.00 90.12 272 LEU A C 1
ATOM 2233 O O . LEU A 1 272 ? -9.137 -2.493 29.582 1.00 90.12 272 LEU A O 1
ATOM 2237 N N . LEU A 1 273 ? -11.266 -2.740 28.894 1.00 91.12 273 LEU A N 1
ATOM 2238 C CA . LEU A 1 273 ? -11.589 -1.319 28.961 1.00 91.12 273 LEU A CA 1
ATOM 2239 C C . LEU A 1 273 ? -11.445 -0.773 30.388 1.00 91.12 273 LEU A C 1
ATOM 2241 O O . LEU A 1 273 ? -10.805 0.259 30.572 1.00 91.12 273 LEU A O 1
ATOM 2245 N N . TYR A 1 274 ? -11.961 -1.489 31.387 1.00 92.38 274 TYR A N 1
ATOM 2246 C CA . TYR A 1 274 ? -11.804 -1.153 32.801 1.00 92.38 274 TYR A CA 1
ATOM 2247 C C . TYR A 1 274 ? -10.324 -1.018 33.187 1.00 92.38 274 TYR A C 1
ATOM 2249 O O . TYR A 1 274 ? -9.908 0.032 33.671 1.00 92.38 274 TYR A O 1
ATOM 2257 N N . ASN A 1 275 ? -9.497 -2.024 32.879 1.00 91.75 275 ASN A N 1
ATOM 2258 C CA . ASN A 1 275 ? -8.063 -1.996 33.186 1.00 91.75 275 ASN A CA 1
ATOM 2259 C C . ASN A 1 275 ? -7.341 -0.809 32.517 1.00 91.75 275 ASN A C 1
ATOM 2261 O O . ASN A 1 275 ? -6.446 -0.205 33.110 1.00 91.75 275 ASN A O 1
ATOM 2265 N N . ILE A 1 276 ? -7.722 -0.461 31.283 1.00 93.19 276 ILE A N 1
ATOM 2266 C CA . ILE A 1 276 ? -7.172 0.696 30.562 1.00 93.19 276 ILE A CA 1
ATOM 2267 C C . ILE A 1 276 ? -7.585 2.012 31.234 1.00 93.19 276 ILE A C 1
ATOM 2269 O O . ILE A 1 276 ? -6.746 2.896 31.394 1.00 93.19 276 ILE A O 1
ATOM 2273 N N . LEU A 1 277 ? -8.850 2.151 31.633 1.00 93.25 277 LEU A N 1
ATOM 2274 C CA . LEU A 1 277 ? -9.357 3.360 32.288 1.00 93.25 277 LEU A CA 1
ATOM 2275 C C . LEU A 1 277 ? -8.747 3.556 33.684 1.00 93.25 277 LEU A C 1
ATOM 2277 O O . LEU A 1 277 ? -8.368 4.675 34.021 1.00 93.25 277 LEU A O 1
ATOM 2281 N N . ILE A 1 278 ? -8.552 2.475 34.448 1.00 94.00 278 ILE A N 1
ATOM 2282 C CA . ILE A 1 278 ? -7.797 2.492 35.712 1.00 94.00 278 ILE A CA 1
ATOM 2283 C C . ILE A 1 278 ? -6.368 2.985 35.479 1.00 94.00 278 ILE A C 1
ATOM 2285 O O . ILE A 1 278 ? -5.896 3.869 36.181 1.00 94.00 278 ILE A O 1
ATOM 2289 N N . LYS A 1 279 ? -5.686 2.470 34.447 1.00 92.50 279 LYS A N 1
ATOM 2290 C CA . LYS A 1 279 ? -4.323 2.896 34.087 1.00 92.50 279 LYS A CA 1
ATOM 2291 C C . LYS A 1 279 ? -4.228 4.382 33.716 1.00 92.50 279 LYS A C 1
ATOM 2293 O O . LYS A 1 279 ? -3.137 4.947 33.730 1.00 92.50 279 LYS A O 1
ATOM 2298 N N . PHE A 1 280 ? -5.335 4.998 33.317 1.00 93.12 280 PHE A N 1
ATOM 2299 C CA . PHE A 1 280 ? -5.405 6.421 32.995 1.00 93.12 280 PHE A CA 1
ATOM 2300 C C . PHE A 1 280 ? -5.908 7.283 34.154 1.00 93.12 280 PHE A C 1
ATOM 2302 O O . PHE A 1 280 ? -6.119 8.473 33.935 1.00 93.12 280 PHE A O 1
ATOM 2309 N N . ASP A 1 281 ? -6.071 6.702 35.346 1.00 91.12 281 ASP A N 1
ATOM 2310 C CA . ASP A 1 281 ? -6.608 7.353 36.543 1.00 91.12 281 ASP A CA 1
ATOM 2311 C C . ASP A 1 281 ? -8.037 7.906 36.347 1.00 91.12 281 ASP A C 1
ATOM 2313 O O . ASP A 1 281 ? -8.461 8.829 37.041 1.00 91.12 281 ASP A O 1
ATOM 2317 N N . GLU A 1 282 ? -8.798 7.333 35.403 1.00 91.06 282 GLU A N 1
ATOM 2318 C CA . GLU A 1 282 ? -10.177 7.744 35.082 1.00 91.06 282 GLU A CA 1
ATOM 2319 C C . GLU A 1 282 ? -11.212 7.063 36.003 1.00 91.06 282 GLU A C 1
ATOM 2321 O O . GLU A 1 282 ? -12.329 7.550 36.149 1.00 91.06 282 GLU A O 1
ATOM 2326 N N . LEU A 1 283 ? -10.854 5.943 36.647 1.00 90.56 283 LEU A N 1
ATOM 2327 C CA . LEU A 1 283 ? -11.738 5.138 37.509 1.00 90.56 283 LEU A CA 1
ATOM 2328 C C . LEU A 1 283 ? -11.157 4.942 38.919 1.00 90.56 283 LEU A C 1
ATOM 2330 O O . LEU A 1 283 ? -10.909 3.828 39.368 1.00 90.56 283 LEU A O 1
ATOM 2334 N N . ASN A 1 284 ? -10.927 6.029 39.651 1.00 86.44 284 ASN A N 1
ATOM 2335 C CA . ASN A 1 284 ? -10.351 5.932 40.995 1.00 86.44 284 ASN A CA 1
ATOM 2336 C C . ASN A 1 284 ? -11.347 5.330 42.001 1.00 86.44 284 ASN A C 1
ATOM 2338 O O . ASN A 1 284 ? -12.440 5.860 42.181 1.00 86.44 284 ASN A O 1
ATOM 2342 N N . ASN A 1 285 ? -10.929 4.272 42.705 1.00 87.88 285 ASN A N 1
ATOM 2343 C CA . ASN A 1 285 ? -11.706 3.570 43.741 1.00 87.88 285 ASN A CA 1
ATOM 2344 C C . ASN A 1 285 ? -13.020 2.922 43.264 1.00 87.88 285 ASN A C 1
ATOM 2346 O O . ASN A 1 285 ? -13.903 2.695 44.083 1.00 87.88 285 ASN A O 1
ATOM 2350 N N . ILE A 1 286 ? -13.151 2.628 41.970 1.00 92.88 286 ILE A N 1
ATOM 2351 C CA . ILE A 1 286 ? -14.294 1.894 41.412 1.00 92.88 286 ILE A CA 1
ATOM 2352 C C . ILE A 1 286 ? -13.882 0.437 41.218 1.00 92.88 286 ILE A C 1
ATOM 2354 O O . ILE A 1 286 ? -12.806 0.196 40.672 1.00 92.88 286 ILE A O 1
ATOM 2358 N N . THR A 1 287 ? -14.701 -0.526 41.649 1.00 93.81 287 THR A N 1
ATOM 2359 C CA . THR A 1 287 ? -14.420 -1.952 41.390 1.00 93.81 287 THR A CA 1
ATOM 2360 C C . THR A 1 287 ? -14.856 -2.370 39.984 1.00 93.81 287 THR A C 1
ATOM 2362 O O . THR A 1 287 ? -15.623 -1.674 39.314 1.00 93.81 287 THR A O 1
ATOM 2365 N N . PHE A 1 288 ? -14.383 -3.526 39.508 1.00 92.19 288 PHE A N 1
ATOM 2366 C CA . PHE A 1 288 ? -14.828 -4.037 38.210 1.00 92.19 288 PHE A CA 1
ATOM 2367 C C . PHE A 1 288 ? -16.324 -4.377 38.220 1.00 92.19 288 PHE A C 1
ATOM 2369 O O . PHE A 1 288 ? -17.008 -4.115 37.238 1.00 92.19 288 PHE A O 1
ATOM 2376 N N . GLU A 1 289 ? -16.842 -4.906 39.327 1.00 92.88 289 GLU A N 1
ATOM 2377 C CA . GLU A 1 289 ? -18.260 -5.236 39.486 1.00 92.88 289 GLU A CA 1
ATOM 2378 C C . GLU A 1 289 ? -19.131 -3.976 39.379 1.00 92.88 289 GLU A C 1
ATOM 2380 O O . GLU A 1 289 ? -20.083 -3.947 38.600 1.00 92.88 289 GLU A O 1
ATOM 2385 N N . GLU A 1 290 ? -18.749 -2.896 40.072 1.00 90.94 290 GLU A N 1
ATOM 2386 C CA . GLU A 1 290 ? -19.429 -1.597 39.980 1.00 90.94 290 GLU A CA 1
ATOM 2387 C C . GLU A 1 290 ? -19.379 -1.021 38.558 1.00 90.94 290 GLU A C 1
ATOM 2389 O O . GLU A 1 290 ? -20.346 -0.422 38.077 1.00 90.94 290 GLU A O 1
ATOM 2394 N N . PHE A 1 291 ? -18.249 -1.197 37.871 1.00 92.25 291 PHE A N 1
ATOM 2395 C CA . PHE A 1 291 ? -18.090 -0.800 36.478 1.00 92.25 291 PHE A CA 1
ATOM 2396 C C . PHE A 1 291 ? -18.989 -1.614 35.538 1.00 92.25 291 PHE A C 1
ATOM 2398 O O . PHE A 1 291 ? -19.654 -1.041 34.671 1.00 92.25 291 PHE A O 1
ATOM 2405 N N . ASP A 1 292 ? -19.016 -2.938 35.685 1.00 90.62 292 ASP A N 1
ATOM 2406 C CA . ASP A 1 292 ? -19.750 -3.854 34.811 1.00 90.62 292 ASP A CA 1
ATOM 2407 C C . ASP A 1 292 ? -21.266 -3.630 34.901 1.00 90.62 292 ASP A C 1
ATOM 2409 O O . ASP A 1 292 ? -21.933 -3.510 33.865 1.00 90.62 292 ASP A O 1
ATOM 2413 N N . GLU A 1 293 ? -21.785 -3.461 36.123 1.00 89.12 293 GLU A N 1
ATOM 2414 C CA . GLU A 1 293 ? -23.196 -3.151 36.387 1.00 89.12 293 GLU A CA 1
ATOM 2415 C C . GLU A 1 293 ? -23.628 -1.838 35.722 1.00 89.12 293 GLU A C 1
ATOM 2417 O O . GLU A 1 293 ? -24.671 -1.773 35.065 1.00 89.12 293 GLU A O 1
ATOM 2422 N N . LYS A 1 294 ? -22.800 -0.793 35.833 1.00 87.81 294 LYS A N 1
ATOM 2423 C CA . LYS A 1 294 ? -23.100 0.555 35.321 1.00 87.81 294 LYS A CA 1
ATOM 2424 C C . LYS A 1 294 ? -22.874 0.719 33.820 1.00 87.81 294 LYS A C 1
ATOM 2426 O O . LYS A 1 294 ? -23.327 1.696 33.228 1.00 87.81 294 LYS A O 1
ATOM 2431 N N . THR A 1 295 ? -22.191 -0.224 33.174 1.00 82.69 295 THR A N 1
ATOM 2432 C CA . THR A 1 295 ? -21.858 -0.159 31.741 1.00 82.69 295 THR A CA 1
ATOM 2433 C C . THR A 1 295 ? -22.622 -1.174 30.889 1.00 82.69 295 THR A C 1
ATOM 2435 O O . THR A 1 295 ? -22.221 -1.455 29.759 1.00 82.69 295 THR A O 1
ATOM 2438 N N . ASN A 1 296 ? -23.753 -1.694 31.380 1.00 70.56 296 ASN A N 1
ATOM 2439 C CA . ASN A 1 296 ? -24.508 -2.737 30.687 1.00 70.56 296 ASN A CA 1
ATOM 2440 C C . ASN A 1 296 ? -25.238 -2.232 29.414 1.00 70.56 296 ASN A C 1
ATOM 2442 O O . ASN A 1 296 ? -26.267 -1.568 29.479 1.00 70.56 296 ASN A O 1
ATOM 2446 N N . ASP A 1 297 ? -24.631 -2.568 28.273 1.00 65.56 297 ASP A N 1
ATOM 2447 C CA . ASP A 1 297 ? -25.062 -2.624 26.868 1.00 65.56 297 ASP A CA 1
ATOM 2448 C C . ASP A 1 297 ? -25.721 -1.439 26.121 1.00 65.56 297 ASP A C 1
ATOM 2450 O O . ASP A 1 297 ? -26.507 -0.636 26.614 1.00 65.56 297 ASP A O 1
ATOM 2454 N N . LYS A 1 298 ? -25.376 -1.416 24.821 1.00 62.03 298 LYS A N 1
ATOM 2455 C CA . LYS A 1 298 ? -25.741 -0.522 23.699 1.00 62.03 298 LYS A CA 1
ATOM 2456 C C . LYS A 1 298 ? -24.989 0.798 23.555 1.00 62.03 298 LYS A C 1
ATOM 2458 O O . LYS A 1 298 ? -24.918 1.303 22.438 1.00 62.03 298 LYS A O 1
ATOM 2463 N N . SER A 1 299 ? -24.394 1.355 24.609 1.00 68.38 299 SER A N 1
ATOM 2464 C CA . SER A 1 299 ? -23.551 2.550 24.451 1.00 68.38 299 SER A CA 1
ATOM 2465 C C . SER A 1 299 ? -22.611 2.770 25.633 1.00 68.38 299 SER A C 1
ATOM 2467 O O . SER A 1 299 ? -22.805 3.710 26.409 1.00 68.38 299 SER A O 1
ATOM 2469 N N . VAL A 1 300 ? -21.544 1.969 25.725 1.00 81.81 300 VAL A N 1
ATOM 2470 C CA . VAL A 1 300 ? -20.498 2.111 26.758 1.00 81.81 300 VAL A CA 1
ATOM 2471 C C . VAL A 1 300 ? -20.042 3.568 26.884 1.00 81.81 300 VAL A C 1
ATOM 2473 O O . VAL A 1 300 ? -20.014 4.108 27.981 1.00 81.81 300 VAL A O 1
ATOM 2476 N N . ASN A 1 301 ? -19.848 4.264 25.762 1.00 82.19 301 ASN A N 1
ATOM 2477 C CA . ASN A 1 301 ? -19.476 5.683 25.732 1.00 82.19 301 ASN A CA 1
ATOM 2478 C C . ASN A 1 301 ? -20.470 6.623 26.445 1.00 82.19 301 ASN A C 1
ATOM 2480 O O . ASN A 1 301 ? -20.063 7.598 27.073 1.00 82.19 301 ASN A O 1
ATOM 2484 N N . ASN A 1 302 ? -21.776 6.353 26.362 1.00 82.88 302 ASN A N 1
ATOM 2485 C CA . ASN A 1 302 ? -22.789 7.183 27.020 1.00 82.88 302 ASN A CA 1
ATOM 2486 C C . ASN A 1 302 ? -22.887 6.846 28.512 1.00 82.88 302 ASN A C 1
ATOM 2488 O O . ASN A 1 302 ? -23.093 7.751 29.316 1.00 82.88 302 ASN A O 1
ATOM 2492 N N . ASN A 1 303 ? -22.727 5.572 28.877 1.00 87.19 303 ASN A N 1
ATOM 2493 C CA . ASN A 1 303 ? -22.745 5.136 30.273 1.00 87.19 303 ASN A CA 1
ATOM 2494 C C . ASN A 1 303 ? -21.504 5.647 31.014 1.00 87.19 303 ASN A C 1
ATOM 2496 O O . ASN A 1 303 ? -21.634 6.212 32.091 1.00 87.19 303 ASN A O 1
ATOM 2500 N N . LEU A 1 304 ? -20.326 5.581 30.388 1.00 88.50 304 LEU A N 1
ATOM 2501 C CA . LEU A 1 304 ? -19.089 6.165 30.912 1.00 88.50 304 LEU A CA 1
ATOM 2502 C C . LEU A 1 304 ? -19.228 7.659 31.216 1.00 88.50 304 LEU A C 1
ATOM 2504 O O . LEU A 1 304 ? -18.814 8.122 32.278 1.00 88.50 304 LEU A O 1
ATOM 2508 N N . LEU A 1 305 ? -19.864 8.404 30.312 1.00 88.94 305 LEU A N 1
ATOM 2509 C CA . LEU A 1 305 ? -20.098 9.828 30.516 1.00 88.94 305 LEU A CA 1
ATOM 2510 C C . LEU A 1 305 ? -21.105 10.097 31.643 1.00 88.94 305 LEU A C 1
ATOM 2512 O O . LEU A 1 305 ? -20.899 11.014 32.428 1.00 88.94 305 LEU A O 1
ATOM 2516 N N . LYS A 1 306 ? -22.195 9.328 31.724 1.00 88.62 306 LYS A N 1
ATOM 2517 C CA . LYS A 1 306 ? -23.255 9.546 32.722 1.00 88.62 306 LYS A CA 1
ATOM 2518 C C . LYS A 1 306 ? -22.849 9.119 34.130 1.00 88.62 306 LYS A C 1
ATOM 2520 O O . LYS A 1 306 ? -23.089 9.858 35.075 1.00 88.62 306 LYS A O 1
ATOM 2525 N N . GLU A 1 307 ? -22.254 7.939 34.250 1.00 90.38 307 GLU A N 1
ATOM 2526 C CA . GLU A 1 307 ? -22.000 7.275 35.531 1.00 90.38 307 GLU A CA 1
ATOM 2527 C C . GLU A 1 307 ? -20.645 7.656 36.132 1.00 90.38 307 GLU A C 1
ATOM 2529 O O . GLU A 1 307 ? -20.490 7.664 37.351 1.00 90.38 307 GLU A O 1
ATOM 2534 N N . PHE A 1 308 ? -19.670 7.991 35.279 1.00 89.31 308 PHE A N 1
ATOM 2535 C CA . PHE A 1 308 ? -18.287 8.247 35.691 1.00 89.31 308 PHE A CA 1
ATOM 2536 C C . PHE A 1 308 ? -17.737 9.594 35.199 1.00 89.31 308 PHE A C 1
ATOM 2538 O O . PHE A 1 308 ? -16.604 9.937 35.516 1.00 89.31 308 PHE A O 1
ATOM 2545 N N . ASN A 1 309 ? -18.515 10.379 34.440 1.00 88.25 309 ASN A N 1
ATOM 2546 C CA . ASN A 1 309 ? -18.067 11.631 33.811 1.00 88.25 309 ASN A CA 1
ATOM 2547 C C . ASN A 1 309 ? -16.861 11.457 32.858 1.00 88.25 309 ASN A C 1
ATOM 2549 O O . ASN A 1 309 ? -16.101 12.39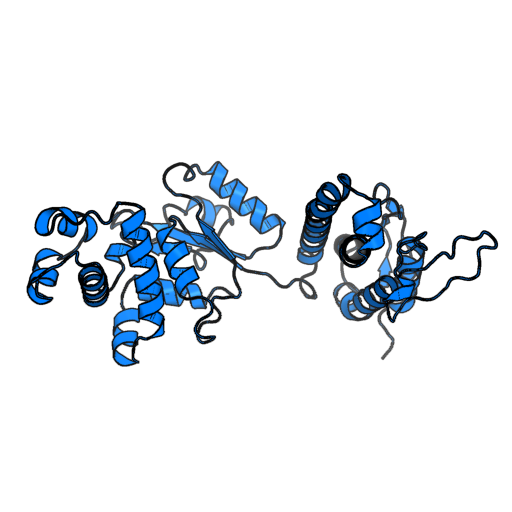4 32.610 1.00 88.25 309 ASN A O 1
ATOM 2553 N N . ILE A 1 310 ? -16.700 10.263 32.280 1.00 88.44 310 ILE A N 1
ATOM 2554 C CA . ILE A 1 310 ? -15.607 9.941 31.357 1.00 88.44 310 ILE A CA 1
ATOM 2555 C C . ILE A 1 310 ? -16.089 10.141 29.920 1.00 88.44 310 ILE A C 1
ATOM 2557 O O . ILE A 1 310 ? -16.939 9.407 29.414 1.00 88.44 310 ILE A O 1
ATOM 2561 N N . ASN A 1 311 ? -15.514 11.121 29.220 1.00 86.19 311 ASN A N 1
ATOM 2562 C CA . ASN A 1 311 ? -15.850 11.395 27.824 1.00 86.19 311 ASN A CA 1
ATOM 2563 C C . ASN A 1 311 ? -14.876 10.718 26.847 1.00 86.19 311 ASN A C 1
ATOM 2565 O O . ASN A 1 311 ? -13.932 11.331 26.328 1.00 86.19 311 ASN A O 1
ATOM 2569 N N . THR A 1 312 ? -15.161 9.461 26.525 1.00 82.06 312 THR A N 1
ATOM 2570 C CA . THR A 1 312 ? -14.414 8.673 25.534 1.00 82.06 312 THR A CA 1
ATOM 2571 C C . THR A 1 312 ? -14.584 9.160 24.097 1.00 82.06 312 THR A C 1
ATOM 2573 O O . THR A 1 312 ? -13.783 8.797 23.247 1.00 82.06 312 THR A O 1
ATOM 2576 N N . LYS A 1 313 ? -15.544 10.047 23.794 1.00 78.12 313 LYS A N 1
ATOM 2577 C CA . LYS A 1 313 ? -15.676 10.646 22.450 1.00 78.12 313 LYS A CA 1
ATOM 2578 C C . LYS A 1 313 ? -14.617 11.716 22.174 1.00 78.12 313 LYS A C 1
ATOM 2580 O O . LYS A 1 313 ? -14.460 12.155 21.032 1.00 78.12 313 LYS A O 1
ATOM 2585 N N . THR A 1 314 ? -13.868 12.150 23.190 1.00 82.00 314 THR A N 1
ATOM 2586 C CA . THR A 1 314 ? -12.732 13.051 22.980 1.00 82.00 314 THR A CA 1
ATOM 2587 C C . THR A 1 314 ? -11.632 12.338 22.189 1.00 82.00 314 THR A C 1
ATOM 2589 O O . THR A 1 314 ? -11.197 11.241 22.534 1.00 82.00 314 THR A O 1
ATOM 2592 N N . LYS A 1 315 ? -11.133 12.978 21.118 1.00 76.00 315 LYS A N 1
ATOM 2593 C CA . LYS A 1 315 ? -10.116 12.376 20.229 1.00 76.00 315 LYS A CA 1
ATOM 2594 C C . LYS A 1 315 ? -8.870 11.884 20.977 1.00 76.00 315 LYS A C 1
ATOM 2596 O O . LYS A 1 315 ? -8.268 10.900 20.561 1.00 76.00 315 LYS A O 1
ATOM 2601 N N . SER A 1 316 ? -8.478 12.577 22.047 1.00 86.25 316 SER A N 1
ATOM 2602 C CA . SER A 1 316 ? -7.302 12.231 22.852 1.00 86.25 316 SER A CA 1
ATOM 2603 C C . SER A 1 316 ? -7.498 10.915 23.609 1.00 86.25 316 SER A C 1
ATOM 2605 O O . SER A 1 316 ? -6.697 9.994 23.448 1.00 86.25 316 SER A O 1
ATOM 2607 N N . LEU A 1 317 ? -8.588 10.788 24.377 1.00 87.94 317 LEU A N 1
ATOM 2608 C CA . LEU A 1 317 ? -8.845 9.595 25.182 1.00 87.94 317 LEU A CA 1
ATOM 2609 C C . LEU A 1 317 ? -9.134 8.376 24.297 1.00 87.94 317 LEU A C 1
ATOM 2611 O O . LEU A 1 317 ? -8.522 7.330 24.494 1.00 87.94 317 LEU A O 1
ATOM 2615 N N . LYS A 1 318 ? -9.948 8.545 23.247 1.00 89.12 318 LYS A N 1
ATOM 2616 C CA . LYS A 1 318 ? -10.245 7.506 22.246 1.00 89.12 318 LYS A CA 1
ATOM 2617 C C . LYS A 1 318 ? -8.978 6.879 21.648 1.00 89.12 318 LYS A C 1
ATOM 2619 O O . LYS A 1 318 ? -8.830 5.659 21.615 1.00 89.12 318 LYS A O 1
ATOM 2624 N N . LYS A 1 319 ? -8.009 7.704 21.228 1.00 90.69 319 LYS A N 1
ATOM 2625 C CA . LYS A 1 319 ? -6.717 7.216 20.709 1.00 90.69 319 LYS A CA 1
ATOM 2626 C C . LYS A 1 319 ? -5.878 6.511 21.768 1.00 90.69 319 LYS A C 1
ATOM 2628 O O . LYS A 1 319 ? -5.261 5.493 21.467 1.00 90.69 319 LYS A O 1
ATOM 2633 N N . ARG A 1 320 ? -5.831 7.046 22.992 1.00 93.12 320 ARG A N 1
ATOM 2634 C CA . ARG A 1 320 ? -5.083 6.433 24.100 1.00 93.12 320 ARG A CA 1
ATOM 2635 C C . ARG A 1 320 ? -5.639 5.052 24.441 1.00 93.12 320 ARG A C 1
ATOM 2637 O O . ARG A 1 320 ? -4.855 4.117 24.580 1.00 93.12 320 ARG A O 1
ATOM 2644 N N . ILE A 1 321 ? -6.966 4.919 24.503 1.00 93.38 321 ILE A N 1
ATOM 2645 C CA . ILE A 1 321 ? -7.647 3.637 24.721 1.00 93.38 321 ILE A CA 1
ATOM 2646 C C . ILE A 1 321 ? -7.283 2.653 23.607 1.00 93.38 321 ILE A C 1
ATOM 2648 O O . ILE A 1 321 ? -6.819 1.555 23.898 1.00 93.38 321 ILE A O 1
ATOM 2652 N N . ALA A 1 322 ? -7.416 3.057 22.340 1.00 93.25 322 ALA A N 1
ATOM 2653 C CA . ALA A 1 322 ? -7.085 2.201 21.202 1.00 93.25 322 ALA A CA 1
ATOM 2654 C C . ALA A 1 322 ? -5.623 1.728 21.204 1.00 93.25 322 ALA A C 1
ATOM 2656 O O . ALA A 1 322 ? -5.344 0.557 20.942 1.00 93.25 322 ALA A O 1
ATOM 2657 N N . HIS A 1 323 ? -4.691 2.621 21.546 1.00 93.06 323 HIS A N 1
ATOM 2658 C CA . HIS A 1 323 ? -3.267 2.297 21.621 1.00 93.06 323 HIS A CA 1
ATOM 2659 C C . HIS A 1 323 ? -2.962 1.259 22.700 1.00 93.06 323 HIS A C 1
ATOM 2661 O O . HIS A 1 323 ? -2.252 0.284 22.452 1.00 93.06 323 HIS A O 1
ATOM 2667 N N . GLU A 1 324 ? -3.506 1.454 23.901 1.00 92.94 324 GLU A N 1
ATOM 2668 C CA . GLU A 1 324 ? -3.282 0.533 25.016 1.00 92.94 324 GLU A CA 1
ATOM 2669 C C . GLU A 1 324 ? -4.030 -0.791 24.834 1.00 92.94 324 GLU A C 1
ATOM 2671 O O . GLU A 1 324 ? -3.486 -1.833 25.190 1.00 92.94 324 GLU A O 1
ATOM 2676 N N . ALA A 1 325 ? -5.198 -0.789 24.186 1.00 91.81 325 ALA A N 1
ATOM 2677 C CA . ALA A 1 325 ? -5.883 -2.014 23.780 1.00 91.81 325 ALA A CA 1
ATOM 2678 C C . ALA A 1 325 ? -5.039 -2.843 22.799 1.00 91.81 325 ALA A C 1
ATOM 2680 O O . ALA A 1 325 ? -4.908 -4.055 22.975 1.00 91.81 325 ALA A O 1
ATOM 2681 N N . GLY A 1 326 ? -4.419 -2.194 21.805 1.00 90.06 326 GLY A N 1
ATOM 2682 C CA . GLY A 1 326 ? -3.535 -2.861 20.845 1.00 90.06 326 GLY A CA 1
ATOM 2683 C C . GLY A 1 326 ? -2.319 -3.494 21.519 1.00 90.06 326 GLY A C 1
ATOM 2684 O O . GLY A 1 326 ? -1.987 -4.647 21.249 1.00 90.06 326 GLY A O 1
ATOM 2685 N N . LYS A 1 327 ? -1.701 -2.790 22.475 1.00 88.44 327 LYS A N 1
ATOM 2686 C CA . LYS A 1 327 ? -0.616 -3.359 23.286 1.00 88.44 327 LYS A CA 1
ATOM 2687 C C . LYS A 1 327 ? -1.088 -4.523 24.146 1.00 88.44 327 LYS A C 1
ATOM 2689 O O . LYS A 1 327 ? -0.454 -5.569 24.135 1.00 88.44 327 LYS A O 1
ATOM 2694 N N . ALA A 1 328 ? -2.180 -4.351 24.890 1.00 87.88 328 ALA A N 1
ATOM 2695 C CA . ALA A 1 328 ? -2.689 -5.369 25.802 1.00 87.88 328 ALA A CA 1
ATOM 2696 C C . ALA A 1 328 ? -3.006 -6.676 25.067 1.00 87.88 328 ALA A C 1
ATOM 2698 O O . ALA A 1 328 ? -2.631 -7.744 25.545 1.00 87.88 328 ALA A O 1
ATOM 2699 N N . PHE A 1 329 ? -3.596 -6.586 23.869 1.00 85.19 329 PHE A N 1
ATOM 2700 C CA . PHE A 1 329 ? -3.867 -7.733 23.002 1.00 85.19 329 PHE A CA 1
ATOM 2701 C C . PHE A 1 329 ? -2.623 -8.606 22.750 1.00 85.19 329 PHE A C 1
ATOM 2703 O O . PHE A 1 329 ? -2.708 -9.836 22.790 1.00 85.19 329 PHE A O 1
ATOM 2710 N N . LEU A 1 330 ? -1.455 -7.991 22.540 1.00 81.94 330 LEU A N 1
ATOM 2711 C CA . LEU A 1 330 ? -0.206 -8.709 22.264 1.00 81.94 330 LEU A CA 1
ATOM 2712 C C . LEU A 1 330 ? 0.304 -9.530 23.457 1.00 81.94 330 LEU A C 1
ATOM 2714 O O . LEU A 1 330 ? 1.028 -10.505 23.253 1.00 81.94 330 LEU A O 1
ATOM 2718 N N . PHE A 1 331 ? -0.082 -9.154 24.677 1.00 82.56 331 PHE A N 1
ATOM 2719 C CA . PHE A 1 331 ? 0.374 -9.776 25.923 1.00 82.56 331 PHE A CA 1
ATOM 2720 C C . PHE A 1 331 ? -0.703 -10.626 26.610 1.00 82.56 331 PHE A C 1
ATOM 2722 O O . PHE A 1 331 ? -0.479 -11.107 27.719 1.00 82.56 331 PHE A O 1
ATOM 2729 N N . LEU A 1 332 ? -1.852 -10.850 25.961 1.00 81.31 332 LEU A N 1
ATOM 2730 C CA . LEU A 1 332 ? -2.880 -11.746 26.490 1.00 81.31 332 LEU A CA 1
ATOM 2731 C C . LEU A 1 332 ? -2.350 -13.179 26.589 1.00 81.31 332 LEU A C 1
ATOM 2733 O O . LEU A 1 332 ? -1.814 -13.729 25.613 1.00 81.31 332 LEU A O 1
ATOM 2737 N N . ASN A 1 333 ? -2.568 -13.795 27.753 1.00 79.88 333 ASN A N 1
ATOM 2738 C CA . ASN A 1 333 ? -2.368 -15.227 27.940 1.00 79.88 333 ASN A CA 1
ATOM 2739 C C . ASN A 1 333 ? -3.379 -16.028 27.077 1.00 79.88 333 ASN A C 1
ATOM 2741 O O . ASN A 1 333 ? -4.338 -15.455 26.554 1.00 79.88 333 ASN A O 1
ATOM 2745 N N . PRO A 1 334 ? -3.184 -17.346 26.880 1.00 74.81 334 PRO A N 1
ATOM 2746 C CA . PRO A 1 334 ? -4.043 -18.136 25.994 1.00 74.81 334 PRO A CA 1
ATOM 2747 C C . PRO A 1 334 ? -5.535 -18.147 26.366 1.00 74.81 334 PRO A C 1
ATOM 2749 O O . PRO A 1 334 ? -6.370 -18.119 25.465 1.00 74.81 334 PRO A O 1
ATOM 2752 N N . LEU A 1 335 ? -5.868 -18.161 27.661 1.00 72.94 335 LEU A N 1
ATOM 2753 C CA . LEU A 1 335 ? -7.256 -18.204 28.140 1.00 72.94 335 LEU A CA 1
ATOM 2754 C C . LEU A 1 335 ? -7.962 -16.863 27.903 1.00 72.94 335 LEU A C 1
ATOM 2756 O O . LEU A 1 335 ? -9.025 -16.819 27.284 1.00 72.94 335 LEU A O 1
ATOM 2760 N N . ASP A 1 336 ? -7.320 -15.761 28.291 1.00 80.19 336 ASP A N 1
ATOM 2761 C CA . ASP A 1 336 ? -7.839 -14.407 28.069 1.00 80.19 336 ASP A CA 1
ATOM 2762 C C . ASP A 1 336 ? -7.930 -14.088 26.576 1.00 80.19 336 ASP A C 1
ATOM 2764 O O . ASP A 1 336 ? -8.829 -13.374 26.133 1.00 80.19 336 ASP A O 1
ATOM 2768 N N . ARG A 1 337 ? -7.025 -14.657 25.770 1.00 81.12 337 ARG A N 1
ATOM 2769 C CA . ARG A 1 337 ? -7.087 -14.562 24.313 1.00 81.12 337 ARG A CA 1
ATOM 2770 C C . ARG A 1 337 ? -8.343 -15.232 23.772 1.00 81.12 337 ARG A C 1
ATOM 2772 O O . ARG A 1 337 ? -8.997 -14.636 22.926 1.00 81.12 337 ARG A O 1
ATOM 2779 N N . GLU A 1 338 ? -8.712 -16.422 24.241 1.00 82.06 338 GLU A N 1
ATOM 2780 C CA . GLU A 1 338 ? -9.933 -17.092 23.775 1.00 82.06 338 GLU A CA 1
ATOM 2781 C C . GLU A 1 338 ? -11.185 -16.252 24.073 1.00 82.06 338 GLU A C 1
ATOM 2783 O O . GLU A 1 338 ? -12.052 -16.090 23.211 1.00 82.06 338 GLU A O 1
ATOM 2788 N N . GLN A 1 339 ? -11.260 -15.658 25.267 1.00 82.50 339 GLN A N 1
ATOM 2789 C CA . GLN A 1 339 ? -12.360 -14.768 25.631 1.00 82.50 339 GLN A CA 1
ATOM 2790 C C . GLN A 1 339 ? -12.339 -13.465 24.820 1.00 82.50 339 GLN A C 1
ATOM 2792 O O . GLN A 1 339 ? -13.381 -13.030 24.330 1.00 82.50 339 GLN A O 1
ATOM 2797 N N . PHE A 1 340 ? -11.160 -12.875 24.608 1.00 86.44 340 PHE A N 1
ATOM 2798 C CA . PHE A 1 340 ? -10.987 -11.703 23.751 1.00 86.44 340 PHE A CA 1
ATOM 2799 C C . PHE A 1 340 ? -11.474 -11.975 22.326 1.00 86.44 340 PHE A C 1
ATOM 2801 O O . PHE A 1 340 ? -12.204 -11.156 21.773 1.00 86.44 340 PHE A O 1
ATOM 2808 N N . MET A 1 341 ? -11.144 -13.130 21.741 1.00 87.50 341 MET A N 1
ATOM 2809 C CA . MET A 1 341 ? -11.553 -13.481 20.375 1.00 87.50 341 MET A CA 1
ATOM 2810 C C . MET A 1 341 ? -13.079 -13.616 20.213 1.00 87.50 341 MET A C 1
ATOM 2812 O O . MET A 1 341 ? -13.581 -13.468 19.101 1.00 87.50 341 MET A O 1
ATOM 2816 N N . LYS A 1 342 ? -13.830 -13.834 21.305 1.00 87.75 342 LYS A N 1
ATOM 2817 C CA . LYS A 1 342 ? -15.308 -13.844 21.302 1.00 87.75 342 LYS A CA 1
ATOM 2818 C C . LYS A 1 342 ? -15.915 -12.435 21.243 1.00 87.75 342 LYS A C 1
ATOM 2820 O O . LYS A 1 342 ? -17.073 -12.301 20.851 1.00 87.75 342 LYS A O 1
ATOM 2825 N N . SER A 1 343 ? -15.155 -11.400 21.614 1.00 88.62 343 SER A N 1
ATOM 2826 C CA . SER A 1 343 ? -15.589 -10.001 21.515 1.00 88.62 343 SER A CA 1
ATOM 2827 C C . SER A 1 343 ? -15.637 -9.515 20.067 1.00 88.62 343 SER A C 1
ATOM 2829 O O . SER A 1 343 ? -15.054 -10.118 19.165 1.00 88.62 343 SER A O 1
ATOM 2831 N N . GLU A 1 344 ? -16.300 -8.385 19.838 1.00 89.25 344 GLU A N 1
ATOM 2832 C CA . GLU A 1 344 ? -16.357 -7.781 18.510 1.00 89.25 344 GLU A CA 1
ATOM 2833 C C . GLU A 1 344 ? -14.975 -7.307 18.027 1.00 89.25 344 GLU A C 1
ATOM 2835 O O . GLU A 1 344 ? -14.621 -7.524 16.867 1.00 89.25 344 GLU A O 1
ATOM 2840 N N . LEU A 1 345 ? -14.140 -6.757 18.917 1.00 90.00 345 LEU A N 1
ATOM 2841 C CA . LEU A 1 345 ? -12.751 -6.437 18.580 1.00 90.00 345 LEU A CA 1
ATOM 2842 C C . LEU A 1 345 ? -11.924 -7.697 18.271 1.00 90.00 345 LEU A C 1
ATOM 2844 O O . LEU A 1 345 ? -11.059 -7.673 17.397 1.00 90.00 345 LEU A O 1
ATOM 2848 N N . GLY A 1 346 ? -12.220 -8.814 18.936 1.00 89.81 346 GLY A N 1
ATOM 2849 C CA . GLY A 1 346 ? -11.666 -10.127 18.607 1.00 89.81 346 GLY A CA 1
ATOM 2850 C C . GLY A 1 346 ? -12.007 -10.571 17.185 1.00 89.81 346 GLY A C 1
ATOM 2851 O O . GLY A 1 346 ? -11.125 -10.959 16.420 1.00 89.81 346 GLY A O 1
ATOM 2852 N N . GLN A 1 347 ? -13.271 -10.42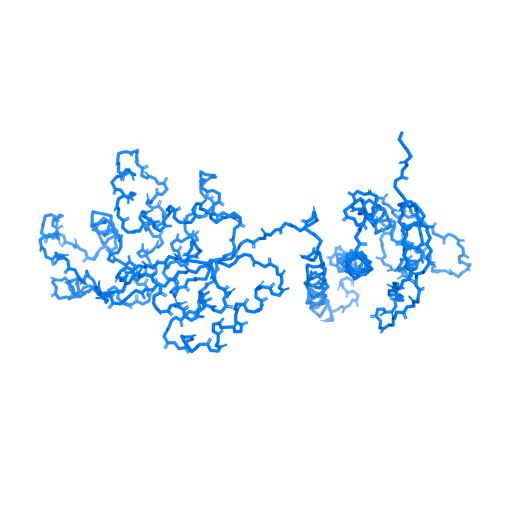8 16.791 1.00 91.12 347 GLN A N 1
ATOM 2853 C CA . GLN A 1 347 ? -13.716 -10.707 15.422 1.00 91.12 347 GLN A CA 1
ATOM 2854 C C . GLN A 1 347 ? -13.037 -9.786 14.401 1.00 91.12 347 GLN A C 1
ATOM 2856 O O . GLN A 1 347 ? -12.674 -10.242 13.315 1.00 91.12 347 GLN A O 1
ATOM 2861 N N . PHE A 1 348 ? -12.810 -8.514 14.751 1.00 91.69 348 PHE A N 1
ATOM 2862 C CA . PHE A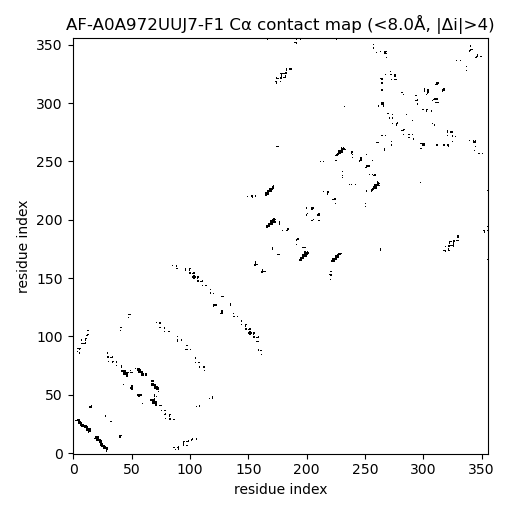 1 348 ? -12.042 -7.598 13.909 1.00 91.69 348 PHE A CA 1
ATOM 2863 C C . PHE A 1 348 ? -10.602 -8.079 13.735 1.00 91.69 348 PHE A C 1
ATOM 2865 O O . PHE A 1 348 ? -10.110 -8.153 12.613 1.00 91.69 348 PHE A O 1
ATOM 2872 N N . VAL A 1 349 ? -9.938 -8.494 14.815 1.00 89.75 349 VAL A N 1
ATOM 2873 C CA . VAL A 1 349 ? -8.595 -9.087 14.755 1.00 89.75 349 VAL A CA 1
ATOM 2874 C C . VAL A 1 349 ? -8.559 -10.323 13.851 1.00 89.75 349 VAL A C 1
ATOM 2876 O O . VAL A 1 349 ? -7.618 -10.481 13.074 1.00 89.75 349 VAL A O 1
ATOM 2879 N N . ASP A 1 350 ? -9.573 -11.187 13.897 1.00 88.75 350 ASP A N 1
ATOM 2880 C CA . ASP A 1 350 ? -9.668 -12.336 12.986 1.00 88.75 350 ASP A CA 1
ATOM 2881 C C . ASP A 1 350 ? -9.887 -11.939 11.527 1.00 88.75 350 ASP A C 1
ATOM 2883 O O . ASP A 1 350 ? -9.371 -12.605 10.628 1.00 88.75 350 ASP A O 1
ATOM 2887 N N . PHE A 1 351 ? -10.611 -10.851 11.276 1.00 90.81 351 PHE A N 1
ATOM 2888 C CA . PHE A 1 351 ? -10.713 -10.262 9.946 1.00 90.81 351 PHE A CA 1
ATOM 2889 C C . PHE A 1 351 ? -9.351 -9.746 9.456 1.00 90.81 351 PHE A C 1
ATOM 2891 O O . PHE A 1 351 ? -8.954 -10.070 8.338 1.00 90.81 351 PHE A O 1
ATOM 2898 N N . LEU A 1 352 ? -8.585 -9.046 10.303 1.00 89.44 352 LEU A N 1
ATOM 2899 C CA . LEU A 1 352 ? -7.248 -8.542 9.957 1.00 89.44 352 LEU A CA 1
ATOM 2900 C C . LEU A 1 352 ? -6.280 -9.659 9.536 1.00 89.44 352 LEU A C 1
ATOM 2902 O O . LEU A 1 352 ? -5.481 -9.457 8.627 1.00 89.44 352 LEU A O 1
ATOM 2906 N N . LYS A 1 353 ? -6.371 -10.853 10.138 1.00 85.44 353 LYS A N 1
ATOM 2907 C CA . LYS A 1 353 ? -5.532 -12.017 9.773 1.00 85.44 353 LYS A CA 1
ATOM 2908 C C . LYS A 1 353 ? -5.752 -12.513 8.340 1.00 85.44 353 LYS A C 1
ATOM 2910 O O . LYS A 1 353 ? -4.918 -13.250 7.820 1.00 85.44 353 LYS A O 1
ATOM 2915 N N . ARG A 1 354 ? -6.885 -12.169 7.721 1.00 84.19 354 ARG A N 1
ATOM 2916 C CA . ARG A 1 354 ? -7.226 -12.570 6.345 1.00 84.19 354 ARG A CA 1
ATOM 2917 C C . ARG A 1 354 ? -6.639 -11.624 5.302 1.00 84.19 354 ARG A C 1
ATOM 2919 O O . ARG A 1 354 ? -6.627 -11.969 4.126 1.00 84.19 354 ARG A O 1
ATOM 2926 N N . ILE A 1 355 ? -6.164 -10.456 5.729 1.00 86.12 355 ILE A N 1
ATOM 2927 C CA . ILE A 1 355 ? -5.576 -9.445 4.859 1.00 86.12 355 ILE A CA 1
ATOM 2928 C C . ILE A 1 355 ? -4.137 -9.874 4.547 1.00 86.12 355 ILE A C 1
ATOM 2930 O O . ILE A 1 355 ? -3.263 -9.774 5.408 1.00 86.12 355 ILE A O 1
ATOM 2934 N N . GLN A 1 356 ? -3.917 -10.396 3.338 1.00 68.94 356 GLN A N 1
ATOM 2935 C CA . GLN A 1 356 ? -2.611 -10.854 2.843 1.00 68.94 356 GLN A CA 1
ATOM 2936 C C . GLN A 1 356 ? -2.001 -9.886 1.839 1.00 68.94 356 GLN A C 1
ATOM 2938 O O . GLN A 1 356 ? -2.777 -9.304 1.042 1.00 68.94 356 GLN A O 1
#

Nearest PDB structures (foldseek):
  8v7q-assembly2_D  TM=4.047E-01  e=4.245E+00  Shigella flexneri
  6kji-assembly2_B  TM=1.462E-01  e=5.456E+00  Aspergillus fumigatus Af293

Secondary structure (DSSP, 8-state):
-PPPEEEEEEEEEE-TTSS-EEEEEEEEEHHHHHHHHHHHH-PEEET--GGGT-TT-EEETT--SSS-EEE-HHHHHHHHHHHHHHGGGGTTS-HHHHHHHHHHHHHHHHHHHHHHHHHHHHH-HHHHHHTGGGHHHHHTTHHHHHHHHHHHHHHHTT-GGG--PPEEEEESSHHHHHHHHHHTTS-GGG-TTSEEEEE--HHHH--HHHHHHHHHHHHHHTPEEEEEEE-TT-TT--S-GGGHHHHHTTSS-GGGEEEESS-HHHHS-HHHHHHHHHHTTSSTT--HHHHHHHT-SS-HHHHHHHHH---TTSHHHHHHHHHHHHHHHHT--HHHHHHHHHSHHHHHHHHHTT--

Sequence (356 aa):
MSKPILKFENNQIFEINGFSKKDFIGEYSELQLAEILANEWIIDCLDCGKHKYCRYGVSNFKNTSNSESYRCNFAVVSLKNFIINTSHAIVDSSNKIKQKYLDSAYYFTTYLLKSEQLNSILVDNEKFKHYGWDTKAYSGLIIPIRDVLNKLSENLKCIPDLFMQTSILLVEGESEMTFINSTRGINNVYRMEHFNVECYKGGGNKKLARIEMLLDKYKDIGYSIYFQGDRDGKENQTGYESFFQYVESGYLKKENIFQFKFDFETALPKQLLYNILIKFDELNNITFEEFDEKTNDKSVNNNLLKEFNINTKTKSLKKRIAHEAGKAFLFLNPLDREQFMKSELGQFVDFLKRIQ

Solvent-accessible surface area (backbone atoms only — not comparable to full-atom values): 19906 Å² total; per-residue (Å²): 132,83,78,72,63,41,71,36,83,82,28,53,40,71,43,69,85,68,83,50,68,44,83,41,67,49,74,32,44,48,66,56,46,28,50,53,52,36,65,60,61,57,61,58,40,74,77,57,64,47,70,80,77,41,94,50,49,46,83,47,87,83,57,94,54,102,61,75,33,32,38,58,39,58,47,44,52,49,47,36,50,52,35,59,76,48,50,78,76,39,50,92,49,54,58,69,49,44,33,28,50,48,51,21,55,51,28,49,46,50,33,46,54,52,51,53,51,50,50,42,41,73,69,33,64,65,57,38,55,72,47,51,80,55,42,66,57,55,64,53,52,54,55,65,43,49,54,30,51,46,54,21,38,46,26,34,58,71,37,71,89,76,40,80,62,43,22,34,37,39,26,36,42,67,33,60,50,35,19,54,57,42,50,42,96,80,59,84,86,59,57,69,76,63,44,49,76,47,63,64,45,57,91,76,40,69,49,64,70,57,47,48,54,52,51,49,56,39,50,57,53,40,39,44,69,30,41,38,44,69,47,81,64,53,86,88,56,92,60,46,68,97,46,41,69,39,40,76,7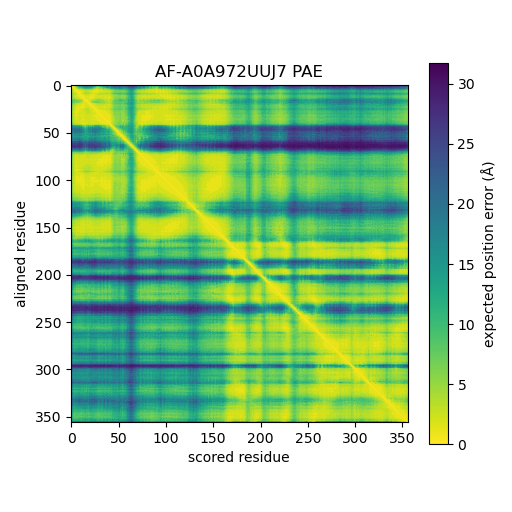2,67,75,39,56,74,91,38,50,48,55,41,58,48,57,74,78,58,28,43,51,64,71,59,51,50,55,52,36,43,77,66,69,68,45,79,95,61,52,69,67,62,49,53,69,61,42,68,74,95,45,38,58,58,30,35,34,72,78,62,69,39,63,52,85,40,73,68,53,34,36,52,52,23,32,52,50,21,45,49,63,76,69,51,52,76,68,60,39,56,58,42,48,72,27,60,48,23,46,48,54,58,52,52,62,69,60,86